Protein AF-A0A9C6TX84-F1 (afdb_monomer_lite)

Sequence (191 aa):
MGHDTPTFPANLDSPSGPHSQPNQLGGTSASRGTKRKSPMNDFLEAQYEKLALGITTMADAVKEGTYLSSKLHDVAQRQVESAERQASVAERQVSVAEKQVSLIERQVAIAEKGLAIMQQSRPRLYSESDVWDMLSELGLIGSARMQCYQFLCENEQKKRQIFGIPPEMRLDALFHFMTAAGVRLGDMVLS

pLDDT: mean 82.76, std 20.52, range [36.94, 98.69]

Radius of gyration: 60.32 Å; chains: 1; bounding box: 110×33×160 Å

Secondary structure (DSSP, 8-state):
--------------------------------------HHHHHHHHHHHHHHHHHHHHHHHHHHHHHHHHHHHHHHHHHHHHHHHHHHHHHHHHHHHHHHHHHHHHHHHHHHHHHHHHHHHS--PPPHHHHHHHHHHTT--HHHHHHHHHHHHH-HHHHHHHHTS-HHHHHHHHHHHHHHTT------S--

Structure (mmCIF, N/CA/C/O backbone):
data_AF-A0A9C6TX84-F1
#
_entry.id   AF-A0A9C6TX84-F1
#
loop_
_atom_site.group_PDB
_atom_site.id
_atom_site.type_symbol
_atom_site.label_atom_id
_atom_site.label_alt_id
_atom_site.label_comp_id
_atom_site.label_asym_id
_atom_site.label_entity_id
_atom_site.label_seq_id
_atom_site.pdbx_PDB_ins_code
_atom_site.Cartn_x
_atom_site.Cartn_y
_atom_site.Cartn_z
_atom_site.occupancy
_atom_site.B_iso_or_equiv
_atom_site.auth_seq_id
_atom_site.auth_comp_id
_atom_site.auth_asym_id
_atom_site.auth_atom_id
_atom_site.pdbx_PDB_model_num
ATOM 1 N N . MET A 1 1 ? 50.022 3.696 -15.704 1.00 44.41 1 MET A N 1
ATOM 2 C CA . MET A 1 1 ? 49.557 3.042 -16.945 1.00 44.41 1 MET A CA 1
ATOM 3 C C . MET A 1 1 ? 49.225 4.177 -17.902 1.00 44.41 1 MET A C 1
ATOM 5 O O . MET A 1 1 ? 48.284 4.892 -17.621 1.00 44.41 1 MET A O 1
ATOM 9 N N . GLY A 1 2 ? 50.055 4.591 -18.856 1.00 41.78 2 GLY A N 1
ATOM 10 C CA . GLY A 1 2 ? 50.924 3.821 -19.744 1.00 41.78 2 GLY A CA 1
ATOM 11 C C . GLY A 1 2 ? 50.190 3.651 -21.075 1.00 41.78 2 GLY A C 1
ATOM 12 O O . GLY A 1 2 ? 49.629 2.589 -21.302 1.00 41.78 2 GLY A O 1
ATOM 13 N N . HIS A 1 3 ? 50.100 4.714 -21.881 1.00 49.81 3 HIS A N 1
ATOM 14 C CA . HIS A 1 3 ? 49.588 4.637 -23.251 1.00 49.81 3 HIS A CA 1
ATOM 15 C C . HIS A 1 3 ? 50.741 4.955 -24.198 1.00 49.81 3 HIS A C 1
ATOM 17 O O . HIS A 1 3 ? 51.130 6.110 -24.357 1.00 49.81 3 HIS A O 1
ATOM 23 N N . ASP A 1 4 ? 51.306 3.885 -24.747 1.00 44.19 4 ASP A N 1
ATOM 24 C CA . ASP A 1 4 ? 52.373 3.902 -25.733 1.00 44.19 4 ASP A CA 1
ATOM 25 C C . ASP A 1 4 ? 51.825 4.318 -27.102 1.00 44.19 4 ASP A C 1
ATOM 27 O O . ASP A 1 4 ? 50.920 3.694 -27.660 1.00 44.19 4 ASP A O 1
ATOM 31 N N . THR A 1 5 ? 52.403 5.382 -27.649 1.00 52.38 5 THR A N 1
ATOM 32 C CA . THR A 1 5 ? 52.272 5.789 -29.048 1.00 52.38 5 THR A CA 1
ATOM 33 C C . THR A 1 5 ? 53.207 4.920 -29.894 1.00 52.38 5 THR A C 1
ATOM 35 O O . THR A 1 5 ? 54.412 4.930 -29.631 1.00 52.38 5 THR A O 1
ATOM 38 N N . PRO A 1 6 ? 52.744 4.207 -30.936 1.00 51.12 6 PRO A N 1
ATOM 39 C CA . PRO A 1 6 ? 53.664 3.553 -31.848 1.00 51.12 6 PRO A CA 1
ATOM 40 C C . PRO A 1 6 ? 54.096 4.535 -32.945 1.00 51.12 6 PRO A C 1
ATOM 42 O O . PRO A 1 6 ? 53.362 4.822 -33.887 1.00 51.12 6 PRO A O 1
ATOM 45 N N . THR A 1 7 ? 55.321 5.035 -32.799 1.00 47.00 7 THR A N 1
ATOM 46 C CA . THR A 1 7 ? 56.147 5.627 -33.861 1.00 47.00 7 THR A CA 1
ATOM 47 C C . THR A 1 7 ? 56.896 4.507 -34.568 1.00 47.00 7 THR A C 1
ATOM 49 O O . THR A 1 7 ? 57.613 3.797 -33.876 1.00 47.00 7 THR A O 1
ATOM 52 N N . PHE A 1 8 ? 56.829 4.395 -35.901 1.00 45.00 8 PHE A N 1
ATOM 53 C CA . PHE A 1 8 ? 57.810 3.648 -36.713 1.00 45.00 8 PHE A CA 1
ATOM 54 C C . PHE A 1 8 ? 57.866 4.163 -38.171 1.00 45.00 8 PHE A C 1
ATOM 56 O O . PHE A 1 8 ? 56.958 4.879 -38.593 1.00 45.00 8 PHE A O 1
ATOM 63 N N . PRO A 1 9 ? 58.973 3.917 -38.906 1.00 51.69 9 PRO A N 1
ATOM 64 C CA . PRO A 1 9 ? 59.773 4.989 -39.496 1.00 51.69 9 PRO A CA 1
ATOM 65 C C . PRO A 1 9 ? 59.769 5.013 -41.032 1.00 51.69 9 PRO A C 1
ATOM 67 O O . PRO A 1 9 ? 59.380 4.061 -41.703 1.00 51.69 9 PRO A O 1
ATOM 70 N N . ALA A 1 10 ? 60.305 6.108 -41.576 1.00 45.25 10 ALA A N 1
ATOM 71 C CA . ALA A 1 10 ? 60.774 6.190 -42.951 1.00 45.25 10 ALA A CA 1
ATOM 72 C C . ALA A 1 10 ? 61.943 5.217 -43.175 1.00 45.25 10 ALA A C 1
ATOM 74 O O . ALA A 1 10 ? 62.911 5.233 -42.413 1.00 45.25 10 ALA A O 1
ATOM 75 N N . ASN A 1 11 ? 61.886 4.421 -44.242 1.00 37.81 11 ASN A N 1
ATOM 76 C CA . ASN A 1 11 ? 63.088 3.829 -44.810 1.00 37.81 11 ASN A CA 1
ATOM 77 C C . ASN A 1 11 ? 63.033 3.876 -46.340 1.00 37.81 11 ASN A C 1
ATOM 79 O O . ASN A 1 11 ? 62.097 3.386 -46.971 1.00 37.81 11 ASN A O 1
ATOM 83 N N . LEU A 1 12 ? 64.037 4.565 -46.875 1.00 49.72 12 LEU A N 1
ATOM 84 C CA . LEU A 1 12 ? 64.444 4.608 -48.267 1.00 49.72 12 LEU A CA 1
ATOM 85 C C . LEU A 1 12 ? 65.053 3.253 -48.610 1.00 49.72 12 LEU A C 1
ATOM 87 O O . LEU A 1 12 ? 65.967 2.826 -47.913 1.00 49.72 12 LEU A O 1
ATOM 91 N N . ASP A 1 13 ? 64.651 2.642 -49.719 1.00 38.72 13 ASP A N 1
ATOM 92 C CA . ASP A 1 13 ? 65.587 1.762 -50.404 1.00 38.72 13 ASP A CA 1
ATOM 93 C C . ASP A 1 13 ? 65.391 1.812 -51.919 1.00 38.72 13 ASP A C 1
ATOM 95 O O . ASP A 1 13 ? 64.303 1.583 -52.452 1.00 38.72 13 ASP A O 1
ATOM 99 N N . SER A 1 14 ? 66.479 2.173 -52.590 1.00 48.16 14 SER A N 1
ATOM 100 C CA . SER A 1 14 ? 66.668 2.138 -54.036 1.00 48.16 14 SER A CA 1
ATOM 101 C C . SER A 1 14 ? 67.657 1.015 -54.324 1.00 48.16 14 SER A C 1
ATOM 103 O O . SER A 1 14 ? 68.776 1.092 -53.817 1.00 48.16 14 SER A O 1
ATOM 105 N N . PRO A 1 15 ? 67.364 0.051 -55.210 1.00 48.53 15 PRO A N 1
ATOM 106 C CA . PRO A 1 15 ? 68.395 -0.829 -55.732 1.00 48.53 15 PRO A CA 1
ATOM 107 C C . PRO A 1 15 ? 68.852 -0.393 -57.131 1.00 48.53 15 PRO A C 1
ATOM 109 O O . PRO A 1 15 ? 68.063 -0.205 -58.057 1.00 48.53 15 PRO A O 1
ATOM 112 N N . SER A 1 16 ? 70.172 -0.265 -57.257 1.00 41.41 16 SER A N 1
ATOM 113 C CA . SER A 1 16 ? 70.926 -0.069 -58.497 1.00 41.41 16 SER A CA 1
ATOM 114 C C . SER A 1 16 ? 71.141 -1.387 -59.269 1.00 41.41 16 SER A C 1
ATOM 116 O O . SER A 1 16 ? 71.543 -2.372 -58.661 1.00 41.41 16 SER A O 1
ATOM 118 N N . GLY A 1 17 ? 71.034 -1.336 -60.609 1.00 41.19 17 GLY A N 1
ATOM 119 C CA 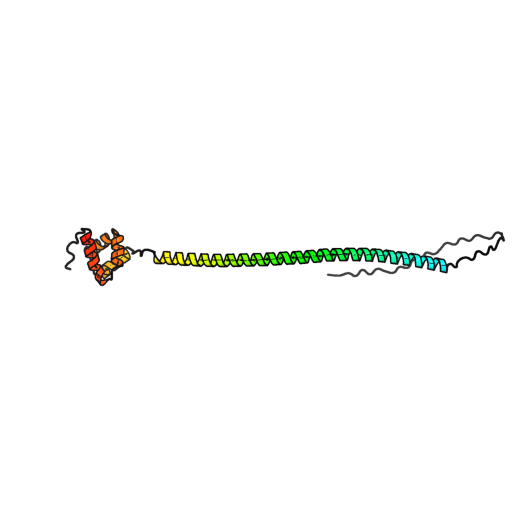. GLY A 1 17 ? 71.774 -2.160 -61.600 1.00 41.19 17 GLY A CA 1
ATOM 120 C C . GLY A 1 17 ? 71.272 -3.592 -61.903 1.00 41.19 17 GLY A C 1
ATOM 121 O O . GLY A 1 17 ? 70.704 -4.217 -61.018 1.00 41.19 17 GLY A O 1
ATOM 122 N N . PRO A 1 18 ? 71.501 -4.151 -63.123 1.00 46.12 18 PRO A N 1
ATOM 123 C CA . PRO A 1 18 ? 72.757 -4.005 -63.859 1.00 46.12 18 PRO A CA 1
ATOM 124 C C . PRO A 1 18 ? 72.667 -3.608 -65.348 1.00 46.12 18 PRO A C 1
ATOM 126 O O . PRO A 1 18 ? 71.662 -3.720 -66.042 1.00 46.12 18 PRO A O 1
ATOM 129 N N . HIS A 1 19 ? 73.836 -3.166 -65.798 1.00 43.62 19 HIS A N 1
ATOM 130 C CA . HIS A 1 19 ? 74.316 -2.900 -67.146 1.00 43.62 19 HIS A CA 1
ATOM 131 C C . HIS A 1 19 ? 74.122 -4.082 -68.118 1.00 43.62 19 HIS A C 1
ATOM 133 O O . HIS A 1 19 ? 74.480 -5.217 -67.808 1.00 43.62 19 HIS A O 1
ATOM 139 N N . SER A 1 20 ? 73.621 -3.814 -69.327 1.00 40.94 20 SER A N 1
ATOM 140 C CA . SER A 1 20 ? 73.748 -4.708 -70.486 1.00 40.94 20 SER A CA 1
ATOM 141 C C . SER A 1 20 ? 73.748 -3.885 -71.772 1.00 40.94 20 SER A C 1
ATOM 143 O O . SER A 1 20 ? 72.734 -3.328 -72.185 1.00 40.94 20 SER A O 1
ATOM 145 N N . GLN A 1 21 ? 74.926 -3.787 -72.378 1.00 50.69 21 GLN A N 1
ATOM 146 C CA . GLN A 1 21 ? 75.171 -3.222 -73.699 1.00 50.69 21 GLN A CA 1
ATOM 147 C C . GLN A 1 21 ? 75.047 -4.340 -74.749 1.00 50.69 21 GLN A C 1
ATOM 149 O O . GLN A 1 21 ? 75.611 -5.415 -74.542 1.00 50.69 21 GLN A O 1
ATOM 154 N N . PRO A 1 22 ? 74.409 -4.093 -75.906 1.00 46.88 22 PRO A N 1
ATOM 155 C CA . PRO A 1 22 ? 74.806 -4.775 -77.131 1.00 46.88 22 PRO A CA 1
ATOM 156 C C . PRO A 1 22 ? 75.241 -3.779 -78.209 1.00 46.88 22 PRO A C 1
ATOM 158 O O . PRO A 1 22 ? 74.607 -2.754 -78.460 1.00 46.88 22 PRO A O 1
ATOM 161 N N . ASN A 1 23 ? 76.360 -4.123 -78.841 1.00 41.06 23 ASN A N 1
ATOM 162 C CA . ASN A 1 23 ? 76.920 -3.457 -80.004 1.00 41.06 23 ASN A CA 1
ATOM 163 C C . ASN A 1 23 ? 75.991 -3.519 -81.227 1.00 41.06 23 ASN A C 1
ATOM 165 O O . ASN A 1 23 ? 75.178 -4.423 -81.393 1.00 41.06 23 ASN A O 1
ATOM 169 N N . GLN A 1 24 ? 76.209 -2.526 -82.084 1.00 48.81 24 GLN A N 1
ATOM 170 C CA . GLN A 1 24 ? 75.579 -2.226 -83.365 1.00 48.81 24 GLN A CA 1
ATOM 171 C C . GLN A 1 24 ? 75.368 -3.423 -84.306 1.00 48.81 24 GLN A C 1
ATOM 173 O O . GLN A 1 24 ? 76.290 -4.210 -84.503 1.00 48.81 24 GLN A O 1
ATOM 178 N N . LEU A 1 25 ? 74.248 -3.415 -85.043 1.00 36.94 25 LEU A N 1
ATOM 179 C CA . LEU A 1 25 ? 74.267 -3.690 -86.483 1.00 36.94 25 LEU A CA 1
ATOM 180 C C . LEU A 1 25 ? 72.995 -3.177 -87.182 1.00 36.94 25 LEU A C 1
ATOM 182 O O . LEU A 1 25 ? 71.889 -3.560 -86.825 1.00 36.94 25 LEU A O 1
ATOM 186 N N . GLY A 1 26 ? 73.206 -2.319 -88.184 1.00 37.94 26 GLY A N 1
ATOM 187 C CA . GLY A 1 26 ? 72.517 -2.296 -89.479 1.00 37.94 26 GLY A CA 1
ATOM 188 C C . GLY A 1 26 ? 70.987 -2.350 -89.542 1.00 37.94 26 GLY A C 1
ATOM 189 O O . GLY A 1 26 ? 70.375 -3.376 -89.274 1.00 37.94 26 GLY A O 1
ATOM 190 N N . GLY A 1 27 ? 70.388 -1.300 -90.109 1.00 38.28 27 GLY A N 1
ATOM 191 C CA . GLY A 1 27 ? 69.084 -1.431 -90.761 1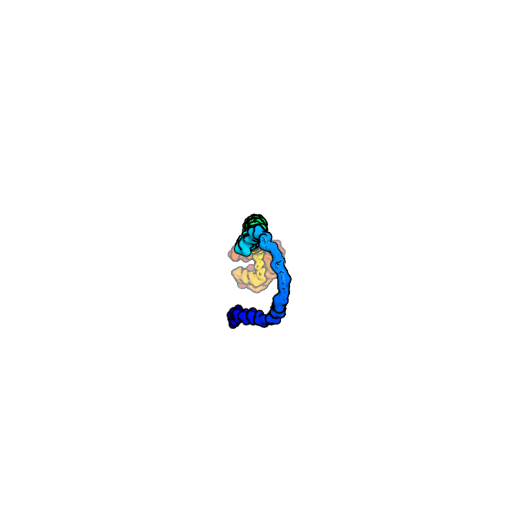.00 38.28 27 GLY A CA 1
ATOM 192 C C . GLY A 1 27 ? 68.233 -0.175 -90.701 1.00 38.28 27 GLY A C 1
ATOM 193 O O . GLY A 1 27 ? 67.342 -0.051 -89.870 1.00 38.28 27 GLY A O 1
ATOM 194 N N . THR A 1 28 ? 68.480 0.752 -91.619 1.00 45.47 28 THR A N 1
ATOM 195 C CA . THR A 1 28 ? 67.509 1.770 -92.020 1.00 45.47 28 THR A CA 1
ATOM 196 C C . THR A 1 28 ? 66.207 1.100 -92.460 1.00 45.47 28 THR A C 1
ATOM 198 O O . THR A 1 28 ? 66.230 0.295 -93.387 1.00 45.47 28 THR A O 1
ATOM 201 N N . SER A 1 29 ? 65.064 1.451 -91.857 1.00 38.84 29 SER A N 1
ATOM 202 C CA . SER A 1 29 ? 63.762 1.427 -92.544 1.00 38.84 29 SER A CA 1
ATOM 203 C C . SER A 1 29 ? 62.632 2.093 -91.755 1.00 38.84 29 SER A C 1
ATOM 205 O O . SER A 1 29 ? 62.373 1.785 -90.598 1.00 38.84 29 SER A O 1
ATOM 207 N N . ALA A 1 30 ? 61.918 2.953 -92.484 1.00 37.41 30 ALA A N 1
ATOM 208 C CA . ALA A 1 30 ? 60.542 3.394 -92.274 1.00 37.41 30 ALA A CA 1
ATOM 209 C C . ALA A 1 30 ? 60.232 4.240 -91.023 1.00 37.41 30 ALA A C 1
ATOM 211 O O . ALA A 1 30 ? 59.629 3.788 -90.052 1.00 37.41 30 ALA A O 1
ATOM 212 N N . SER A 1 31 ? 60.481 5.550 -91.144 1.00 50.88 31 SER A N 1
ATOM 213 C CA . SER A 1 31 ? 59.681 6.563 -90.447 1.00 50.88 31 SER A CA 1
ATOM 214 C C . SER A 1 31 ? 58.238 6.490 -90.957 1.00 50.88 31 SER A C 1
ATOM 216 O O . SER A 1 31 ? 57.878 7.086 -91.972 1.00 50.88 31 SER A O 1
ATOM 218 N N . ARG A 1 32 ? 57.405 5.702 -90.274 1.00 50.28 32 ARG A N 1
ATOM 219 C CA . ARG A 1 32 ? 55.948 5.789 -90.376 1.00 50.28 32 ARG A CA 1
ATOM 220 C C . ARG A 1 32 ? 55.501 6.659 -89.212 1.00 50.28 32 ARG A C 1
ATOM 222 O O . ARG A 1 32 ? 55.470 6.210 -88.070 1.00 50.28 32 ARG A O 1
ATOM 229 N N . GLY A 1 33 ? 55.216 7.926 -89.500 1.00 50.59 33 GLY A N 1
ATOM 230 C CA . GLY A 1 33 ? 54.674 8.878 -88.538 1.00 50.59 33 GLY A CA 1
ATOM 231 C C . GLY A 1 33 ? 53.282 8.459 -88.071 1.00 50.59 33 GLY A C 1
ATOM 232 O O . GLY A 1 33 ? 52.279 8.994 -88.528 1.00 50.59 33 GLY A O 1
ATOM 233 N N . THR A 1 34 ? 53.202 7.511 -87.145 1.00 52.66 34 THR A N 1
ATOM 234 C CA . THR A 1 34 ? 52.055 7.406 -86.248 1.00 52.66 34 THR A CA 1
ATOM 235 C C . THR A 1 34 ? 52.183 8.558 -85.263 1.00 52.66 34 THR A C 1
ATOM 237 O O . THR A 1 34 ? 53.174 8.608 -84.529 1.00 52.66 34 THR A O 1
ATOM 240 N N . LYS A 1 35 ? 51.221 9.492 -85.247 1.00 56.38 35 LYS A N 1
ATOM 241 C CA . LYS A 1 35 ? 51.064 10.457 -84.150 1.00 56.38 35 LYS A CA 1
ATOM 242 C C . LYS A 1 35 ? 50.969 9.650 -82.853 1.00 56.38 35 LYS A C 1
ATOM 244 O O . LYS A 1 35 ? 49.898 9.155 -82.520 1.00 56.38 35 LYS A O 1
ATOM 249 N N . ARG A 1 36 ? 52.092 9.447 -82.159 1.00 61.62 36 ARG A N 1
ATOM 250 C CA . ARG A 1 36 ? 52.092 8.851 -80.825 1.00 61.62 36 ARG A CA 1
ATOM 251 C C . ARG A 1 36 ? 51.300 9.826 -79.962 1.00 61.62 36 ARG A C 1
ATOM 253 O O . ARG A 1 36 ? 51.719 10.974 -79.809 1.00 61.62 36 ARG A O 1
ATOM 260 N N . LYS A 1 37 ? 50.117 9.412 -79.494 1.00 61.38 37 LYS A N 1
ATOM 261 C CA . LYS A 1 37 ? 49.404 10.114 -78.419 1.00 61.38 37 LYS A CA 1
ATOM 262 C C . LYS A 1 37 ? 50.454 10.344 -77.317 1.00 61.38 37 LYS A C 1
ATOM 264 O O . LYS A 1 37 ? 51.239 9.446 -77.020 1.00 61.38 37 LYS A O 1
ATOM 269 N N . SER A 1 38 ? 50.590 11.585 -76.851 1.00 66.38 38 SER A N 1
ATOM 270 C CA . SER A 1 38 ? 51.660 11.956 -75.916 1.00 66.38 38 SER A CA 1
ATOM 271 C C . SER A 1 38 ? 51.512 11.141 -74.620 1.00 66.38 38 SER A C 1
ATOM 273 O O . SER A 1 38 ? 50.380 11.055 -74.149 1.00 66.38 38 SER A O 1
ATOM 275 N N . PRO A 1 39 ? 52.587 10.604 -74.004 1.00 76.06 39 PRO A N 1
ATOM 276 C CA . PRO A 1 39 ? 52.526 9.829 -72.750 1.00 76.06 39 PRO A CA 1
ATOM 277 C C . PRO A 1 39 ? 51.747 10.506 -71.606 1.00 76.06 39 PRO A C 1
ATOM 279 O O . PRO A 1 39 ? 51.224 9.847 -70.715 1.00 76.06 39 PRO A O 1
ATOM 282 N N . MET A 1 40 ? 51.640 11.836 -71.649 1.00 83.38 40 MET A N 1
ATOM 283 C CA . MET A 1 40 ? 50.834 12.638 -70.726 1.00 83.38 40 MET A CA 1
ATOM 284 C C . MET A 1 40 ? 49.317 12.391 -70.859 1.00 83.38 40 MET A C 1
ATOM 286 O O . MET A 1 40 ? 48.594 12.480 -69.875 1.00 83.38 40 MET A O 1
ATOM 290 N N . ASN A 1 41 ? 48.820 12.091 -72.062 1.00 83.81 41 ASN A N 1
ATOM 291 C CA . ASN A 1 41 ? 47.397 11.844 -72.315 1.00 83.81 41 ASN A CA 1
ATOM 292 C C . ASN A 1 41 ? 46.945 10.530 -71.661 1.00 83.81 41 ASN A C 1
ATOM 294 O O . ASN A 1 41 ? 45.973 10.530 -70.916 1.00 83.81 41 ASN A O 1
ATOM 298 N N . ASP A 1 42 ? 47.719 9.458 -71.839 1.00 87.50 42 ASP A N 1
ATOM 299 C CA . ASP A 1 42 ? 47.421 8.144 -71.256 1.00 87.50 42 ASP A CA 1
ATOM 300 C C . ASP A 1 42 ? 47.477 8.184 -69.717 1.00 87.50 42 ASP A C 1
ATOM 302 O O . ASP A 1 42 ? 46.672 7.552 -69.034 1.00 87.50 42 ASP A O 1
ATOM 306 N N . PHE A 1 43 ? 48.390 8.985 -69.152 1.00 90.25 43 PHE A N 1
ATOM 307 C CA . PHE A 1 43 ? 48.441 9.235 -67.710 1.00 90.25 43 PHE A CA 1
ATOM 308 C C . PHE A 1 43 ? 47.176 9.935 -67.195 1.00 90.25 43 PHE A C 1
ATOM 310 O O . PHE A 1 43 ? 46.619 9.514 -66.181 1.00 90.25 43 PHE A O 1
ATOM 317 N N . LEU A 1 44 ? 46.711 10.986 -67.880 1.00 92.19 44 LEU A N 1
ATOM 318 C CA . LEU A 1 44 ? 45.483 11.697 -67.512 1.00 92.19 44 LEU A CA 1
ATOM 319 C C . LEU A 1 44 ? 44.257 10.786 -67.621 1.00 92.19 44 LEU A C 1
ATOM 321 O O . LEU A 1 44 ? 43.437 10.774 -66.708 1.00 92.19 44 LEU A O 1
ATOM 325 N N . GLU A 1 45 ? 44.162 9.989 -68.685 1.00 91.56 45 GLU A N 1
ATOM 326 C CA . GLU A 1 45 ? 43.095 9.002 -68.889 1.00 91.56 45 GLU A CA 1
ATOM 327 C C . GLU A 1 45 ? 43.057 7.989 -67.728 1.00 91.56 45 GLU A C 1
ATOM 329 O O . GLU A 1 45 ? 42.010 7.790 -67.115 1.00 91.56 45 GLU A O 1
ATOM 334 N N . ALA A 1 46 ? 44.215 7.476 -67.295 1.00 92.81 46 ALA A N 1
ATOM 335 C CA . ALA A 1 46 ? 44.306 6.613 -66.114 1.00 92.81 46 ALA A CA 1
ATOM 336 C C . ALA A 1 46 ? 43.892 7.311 -64.800 1.00 92.81 46 ALA A C 1
ATOM 338 O O . ALA A 1 46 ? 43.300 6.673 -63.924 1.00 92.81 46 ALA A O 1
ATOM 339 N N . GLN A 1 47 ? 44.178 8.611 -64.635 1.00 95.31 47 GLN A N 1
ATOM 340 C CA . GLN A 1 47 ? 43.708 9.372 -63.468 1.00 95.31 47 GLN A CA 1
ATOM 341 C C . GLN A 1 47 ? 42.190 9.584 -63.490 1.00 95.31 47 GLN A C 1
ATOM 343 O O . GLN A 1 47 ? 41.558 9.483 -62.438 1.00 95.31 47 GLN A O 1
ATOM 348 N N . TYR A 1 48 ? 41.602 9.844 -64.661 1.00 95.56 48 TYR A N 1
ATOM 349 C CA . TYR A 1 48 ? 40.152 9.982 -64.811 1.00 95.56 48 TYR A CA 1
ATOM 350 C C . TYR A 1 48 ? 39.423 8.678 -64.493 1.00 95.56 48 TYR A C 1
ATOM 352 O O . TYR A 1 48 ? 38.464 8.708 -63.726 1.00 95.56 48 TYR A O 1
ATOM 360 N N . GLU A 1 49 ? 39.911 7.540 -64.987 1.00 96.19 49 GLU A N 1
ATOM 361 C CA . GLU A 1 49 ? 39.331 6.227 -64.674 1.00 96.19 49 GLU A CA 1
ATOM 362 C C . GLU A 1 49 ? 39.432 5.898 -63.179 1.00 96.19 49 GLU A C 1
ATOM 364 O O . GLU A 1 49 ? 38.460 5.474 -62.550 1.00 96.19 49 GLU A O 1
ATOM 369 N N . LYS A 1 50 ? 40.586 6.176 -62.557 1.00 96.62 50 LYS A N 1
ATOM 370 C CA . LYS A 1 50 ? 40.763 5.996 -61.109 1.00 96.62 50 LYS A CA 1
ATOM 371 C C . LYS A 1 50 ? 39.821 6.892 -60.299 1.00 96.62 50 LYS A C 1
ATOM 373 O O . LYS A 1 50 ? 39.263 6.444 -59.297 1.00 96.62 50 LYS A O 1
ATOM 378 N N . LEU A 1 51 ? 39.641 8.146 -60.716 1.00 97.69 51 LEU A N 1
ATOM 379 C CA . LEU A 1 51 ? 38.709 9.078 -60.083 1.00 97.69 51 LEU A CA 1
ATOM 380 C C . LEU A 1 51 ? 37.257 8.619 -60.258 1.00 97.69 51 LEU A C 1
ATOM 382 O O . LEU A 1 51 ? 36.508 8.628 -59.285 1.00 97.69 51 LEU A O 1
ATOM 386 N N . ALA A 1 52 ? 36.865 8.183 -61.456 1.00 96.69 52 ALA A N 1
ATOM 387 C CA . ALA A 1 52 ? 35.523 7.678 -61.740 1.00 96.69 52 ALA A CA 1
ATOM 388 C C . ALA A 1 52 ? 35.191 6.445 -60.886 1.00 96.69 52 ALA A C 1
ATOM 390 O O . ALA A 1 52 ? 34.120 6.377 -60.273 1.00 96.69 52 ALA A O 1
ATOM 391 N N . LEU A 1 53 ? 36.140 5.513 -60.759 1.00 97.75 53 LEU A N 1
ATOM 392 C CA . LEU A 1 53 ? 36.019 4.363 -59.864 1.00 97.75 53 LEU A CA 1
ATOM 393 C C . LEU A 1 53 ? 35.899 4.796 -58.395 1.00 97.75 53 LEU A C 1
ATOM 395 O O . LEU A 1 53 ? 35.054 4.278 -57.662 1.00 97.75 53 LEU A O 1
ATOM 399 N N . GLY A 1 54 ? 36.705 5.774 -57.971 1.00 98.12 54 GLY A N 1
ATOM 400 C CA . GLY A 1 54 ? 36.636 6.351 -56.628 1.00 98.12 54 GLY A CA 1
ATOM 401 C C . GLY A 1 54 ? 35.274 6.979 -56.328 1.00 98.12 54 GLY A C 1
ATOM 402 O O . GLY A 1 54 ? 34.686 6.695 -55.287 1.00 98.12 54 GLY A O 1
ATOM 403 N N . ILE A 1 55 ? 34.732 7.774 -57.254 1.00 98.06 55 ILE A N 1
ATOM 404 C CA . ILE A 1 55 ? 33.402 8.393 -57.133 1.00 98.06 55 ILE A CA 1
ATOM 405 C C . ILE A 1 55 ? 32.308 7.328 -57.053 1.00 98.06 55 ILE A C 1
ATOM 407 O O . ILE A 1 55 ? 31.434 7.432 -56.198 1.00 98.06 55 ILE A O 1
ATOM 411 N N . THR A 1 56 ? 32.378 6.291 -57.889 1.00 97.94 56 TH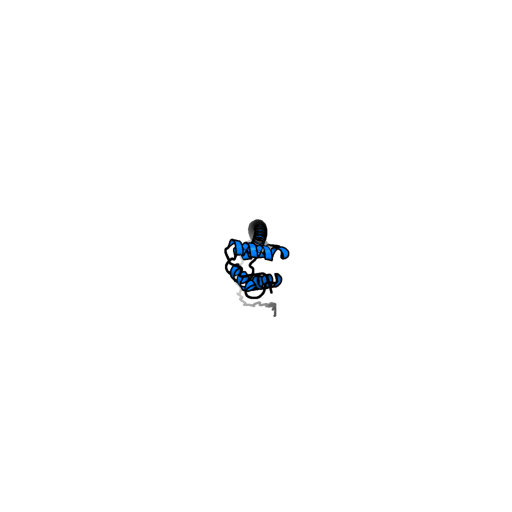R A N 1
ATOM 412 C CA . THR A 1 56 ? 31.401 5.189 -57.877 1.00 97.94 56 THR A CA 1
ATOM 413 C C . THR A 1 56 ? 31.426 4.449 -56.540 1.00 97.94 56 THR A C 1
ATOM 415 O O . THR A 1 56 ? 30.388 4.269 -55.912 1.00 97.94 56 THR A O 1
ATOM 418 N N . THR A 1 57 ? 32.623 4.135 -56.038 1.00 98.19 57 THR A N 1
ATOM 419 C CA . THR A 1 57 ? 32.800 3.486 -54.729 1.00 98.19 57 THR A CA 1
ATOM 420 C C . THR A 1 57 ? 32.238 4.346 -53.593 1.00 98.19 57 THR A C 1
ATOM 422 O O . THR A 1 57 ? 31.571 3.838 -52.692 1.00 98.19 57 THR A O 1
ATOM 425 N N . MET A 1 58 ? 32.471 5.662 -53.632 1.00 98.25 58 MET A N 1
ATOM 426 C CA . MET A 1 58 ? 31.892 6.588 -52.656 1.00 98.25 58 MET A CA 1
ATOM 427 C C . MET A 1 58 ? 30.366 6.660 -52.769 1.00 98.25 58 MET A C 1
ATOM 429 O O . MET A 1 58 ? 29.692 6.700 -51.743 1.00 98.25 58 MET A O 1
ATOM 433 N N . ALA A 1 59 ? 29.811 6.654 -53.983 1.00 98.19 59 ALA A N 1
ATOM 434 C CA . ALA A 1 59 ? 28.367 6.673 -54.199 1.00 98.19 59 ALA A CA 1
ATOM 435 C C . ALA A 1 59 ? 27.687 5.426 -53.612 1.00 98.19 59 ALA A C 1
ATOM 437 O O . ALA A 1 59 ? 26.676 5.555 -52.917 1.00 98.19 59 ALA A O 1
ATOM 438 N N . ASP A 1 60 ? 28.276 4.244 -53.812 1.00 98.06 60 ASP A N 1
ATOM 439 C CA . ASP A 1 60 ? 27.790 2.994 -53.222 1.00 98.06 60 ASP A CA 1
ATOM 440 C C . ASP A 1 60 ? 27.868 3.031 -51.689 1.00 98.06 60 ASP A C 1
ATOM 442 O O . ASP A 1 60 ? 26.888 2.722 -51.009 1.00 98.06 60 ASP A O 1
ATOM 446 N N . ALA A 1 61 ? 28.985 3.503 -51.126 1.00 98.06 61 ALA A N 1
ATOM 447 C CA . ALA A 1 61 ? 29.141 3.645 -49.678 1.00 98.06 61 ALA A CA 1
ATOM 448 C C . ALA A 1 61 ? 28.121 4.623 -49.065 1.00 98.06 61 ALA A C 1
ATOM 450 O O . ALA A 1 61 ? 27.556 4.349 -48.004 1.00 98.06 61 ALA A O 1
ATOM 451 N N . VAL A 1 62 ? 27.844 5.749 -49.734 1.00 98.19 62 VAL A N 1
ATOM 452 C CA . VAL A 1 62 ? 26.813 6.707 -49.302 1.00 98.19 62 VAL A CA 1
ATOM 453 C C . VAL A 1 62 ? 25.429 6.067 -49.359 1.00 98.19 62 VAL A C 1
ATOM 455 O O . VAL A 1 62 ? 24.660 6.209 -48.410 1.00 98.19 62 VAL A O 1
ATOM 458 N N . LYS A 1 63 ? 25.111 5.322 -50.422 1.00 98.12 63 LYS A N 1
ATOM 459 C CA . LYS A 1 63 ? 23.828 4.620 -50.551 1.00 98.12 63 LYS A CA 1
ATOM 460 C C . LYS A 1 63 ? 23.618 3.622 -49.410 1.00 98.12 63 LYS A C 1
ATOM 462 O O . LYS A 1 63 ? 22.582 3.679 -48.746 1.00 98.12 63 LYS A O 1
ATOM 467 N N . GLU A 1 64 ? 24.613 2.789 -49.115 1.00 98.19 64 GLU A N 1
ATOM 468 C CA . GLU A 1 64 ? 24.564 1.868 -47.971 1.00 98.19 64 GLU A CA 1
ATOM 469 C C . GLU A 1 64 ? 24.438 2.618 -46.638 1.00 98.19 64 GLU A C 1
ATOM 471 O O . GLU A 1 64 ? 23.597 2.277 -45.804 1.00 98.19 64 GLU A O 1
ATOM 476 N N . GLY A 1 65 ? 25.189 3.709 -46.455 1.00 98.12 65 GLY A N 1
ATOM 477 C CA . GLY A 1 65 ? 25.090 4.563 -45.269 1.00 98.12 65 GLY A CA 1
ATOM 478 C C . GLY A 1 65 ? 23.688 5.145 -45.063 1.00 98.12 65 GLY A C 1
ATOM 479 O O . GLY A 1 65 ? 23.167 5.128 -43.947 1.00 98.12 65 GLY A O 1
ATOM 480 N N . THR A 1 66 ? 23.033 5.608 -46.133 1.00 98.06 66 THR A N 1
ATOM 481 C CA . THR A 1 66 ? 21.649 6.114 -46.058 1.00 98.06 66 THR A CA 1
ATOM 482 C C . THR A 1 66 ? 20.646 5.015 -45.717 1.00 98.06 66 THR A C 1
ATOM 484 O O . THR A 1 66 ? 19.752 5.237 -44.900 1.00 98.06 66 THR A O 1
ATOM 487 N N . TYR A 1 67 ? 20.822 3.811 -46.270 1.00 98.19 67 TYR A N 1
ATOM 488 C CA . TYR A 1 67 ? 19.986 2.657 -45.948 1.00 98.19 67 TYR A CA 1
ATOM 489 C C . TYR A 1 67 ? 20.121 2.254 -44.473 1.00 98.19 67 TYR A C 1
ATOM 491 O O . TYR A 1 67 ? 19.116 2.098 -43.775 1.00 98.19 67 TYR A O 1
ATOM 499 N N . LEU A 1 68 ? 21.355 2.158 -43.969 1.00 98.31 68 LEU A N 1
ATOM 500 C CA . LEU A 1 68 ? 21.628 1.861 -42.561 1.00 98.31 68 LEU A CA 1
ATOM 501 C C . LEU A 1 68 ? 21.069 2.941 -41.630 1.00 98.31 68 LEU A C 1
ATOM 503 O O . LEU A 1 68 ? 20.454 2.610 -40.618 1.00 98.31 68 LEU A O 1
ATOM 507 N N . SER A 1 69 ? 21.222 4.218 -41.992 1.00 98.38 69 SER A N 1
ATOM 508 C CA . SER A 1 69 ? 20.655 5.345 -41.243 1.00 98.38 69 SER A CA 1
ATOM 509 C C . SER A 1 69 ? 19.132 5.236 -41.125 1.00 98.38 69 SER A C 1
ATOM 511 O O . SER A 1 69 ? 18.587 5.337 -40.026 1.00 98.38 69 SER A O 1
ATOM 513 N N . SER A 1 70 ? 18.440 4.913 -42.225 1.00 98.31 70 SER A N 1
ATOM 514 C CA . SER A 1 70 ? 16.990 4.681 -42.207 1.00 98.31 70 SER A CA 1
ATOM 515 C C . SER A 1 70 ? 16.603 3.520 -41.287 1.00 98.31 70 SER A C 1
ATOM 517 O O . SER A 1 70 ? 15.640 3.633 -40.534 1.00 98.31 70 SER A O 1
ATOM 519 N N . LYS A 1 71 ? 17.356 2.412 -41.299 1.00 98.44 71 LYS A N 1
ATOM 520 C CA . LYS A 1 71 ? 17.094 1.273 -40.402 1.00 98.44 71 LYS A CA 1
ATOM 521 C C . LYS A 1 71 ? 17.336 1.612 -38.936 1.00 98.44 71 LYS A C 1
ATOM 523 O O . LYS A 1 71 ? 16.556 1.193 -38.084 1.00 98.44 71 LYS A O 1
ATOM 528 N N . LEU A 1 72 ? 18.387 2.371 -38.636 1.00 98.50 72 LEU A N 1
ATOM 529 C CA . LEU A 1 72 ? 18.656 2.849 -37.280 1.00 98.50 72 LEU A CA 1
ATOM 530 C C . LEU A 1 72 ? 17.551 3.785 -36.791 1.00 98.50 72 LEU A C 1
ATOM 532 O O . LEU A 1 72 ? 17.134 3.660 -35.643 1.00 98.50 72 LEU A O 1
ATOM 536 N N . HIS A 1 73 ? 17.032 4.656 -37.659 1.00 98.50 73 HIS A N 1
ATOM 537 C CA . HIS A 1 73 ? 15.883 5.500 -37.344 1.00 98.50 73 HIS A CA 1
ATOM 538 C C . HIS A 1 73 ? 14.638 4.665 -37.006 1.00 98.50 73 HIS A C 1
ATOM 540 O O . HIS A 1 73 ? 14.029 4.881 -35.961 1.00 98.50 73 HIS A O 1
ATOM 546 N N . ASP A 1 74 ? 14.301 3.660 -37.824 1.00 98.50 74 ASP A N 1
ATOM 547 C CA . ASP A 1 74 ? 13.165 2.762 -37.556 1.00 98.50 74 ASP A CA 1
ATOM 548 C C . ASP A 1 74 ? 13.309 2.041 -36.206 1.00 98.50 74 ASP A C 1
ATOM 550 O O . ASP A 1 74 ? 12.343 1.889 -35.454 1.00 98.50 74 ASP A O 1
ATOM 554 N N . VAL A 1 75 ? 14.522 1.581 -35.884 1.00 98.56 75 VAL A N 1
ATOM 555 C CA . VAL A 1 75 ? 14.818 0.926 -34.603 1.00 98.56 75 VAL A CA 1
ATOM 556 C C . VAL A 1 75 ? 14.690 1.912 -33.445 1.00 98.56 75 VAL A C 1
ATOM 558 O O . VAL A 1 75 ? 14.051 1.578 -32.447 1.00 98.56 75 VAL A O 1
ATOM 561 N N . ALA A 1 76 ? 15.247 3.118 -33.574 1.00 98.50 76 ALA A N 1
ATOM 562 C CA . ALA A 1 76 ? 15.153 4.160 -32.556 1.00 98.50 76 ALA A CA 1
ATOM 563 C C . ALA A 1 76 ? 13.691 4.535 -32.280 1.00 98.50 76 ALA A C 1
ATOM 565 O O . ALA A 1 76 ? 13.276 4.576 -31.123 1.00 98.50 76 ALA A O 1
ATOM 566 N N . GLN A 1 77 ? 12.881 4.699 -33.328 1.00 98.69 77 GLN A N 1
ATOM 567 C CA . GLN A 1 77 ? 11.454 4.981 -33.193 1.00 98.69 77 GLN A CA 1
ATOM 568 C C . GLN A 1 77 ? 10.722 3.863 -32.438 1.00 98.69 77 GLN A C 1
ATOM 570 O O . GLN A 1 77 ? 9.986 4.131 -31.491 1.00 98.69 77 GLN A O 1
ATOM 575 N N . ARG A 1 78 ? 10.967 2.593 -32.788 1.00 98.56 78 ARG A N 1
ATOM 576 C CA . ARG A 1 78 ? 10.358 1.454 -32.077 1.00 98.56 78 ARG A CA 1
ATOM 577 C C . ARG A 1 78 ? 10.780 1.378 -30.612 1.00 98.56 78 ARG A C 1
ATOM 579 O O . ARG A 1 78 ? 9.972 0.985 -29.771 1.00 98.56 78 ARG A O 1
ATOM 586 N N . GLN A 1 79 ? 12.028 1.725 -30.298 1.00 98.56 79 GLN A N 1
ATOM 587 C CA . GLN A 1 79 ? 12.501 1.775 -28.914 1.00 98.56 79 GLN A CA 1
ATOM 588 C C . GLN A 1 79 ? 11.783 2.865 -28.117 1.00 98.56 79 GLN A C 1
ATOM 590 O O . GLN A 1 79 ? 11.364 2.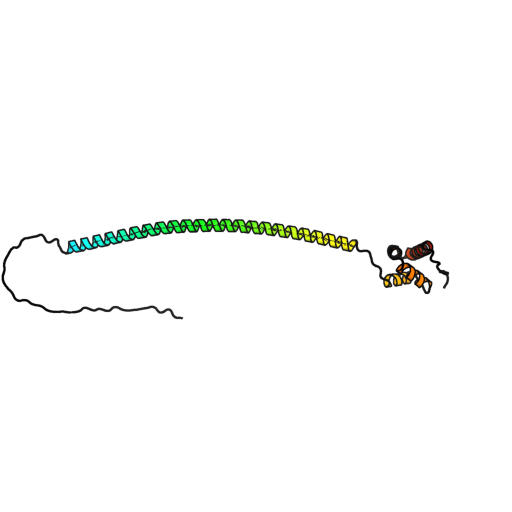594 -26.993 1.00 98.56 79 GLN A O 1
ATOM 595 N N . VAL A 1 80 ? 11.574 4.046 -28.707 1.00 98.62 80 VAL A N 1
ATOM 596 C CA . VAL A 1 80 ? 10.799 5.130 -28.083 1.00 98.62 80 VAL A CA 1
ATOM 597 C C . VAL A 1 80 ? 9.368 4.675 -27.802 1.00 98.62 80 VAL A C 1
ATOM 599 O O . VAL A 1 80 ? 8.935 4.723 -26.654 1.00 98.62 80 VAL A O 1
ATOM 602 N N . GLU A 1 81 ? 8.668 4.114 -28.791 1.00 98.62 81 GLU A N 1
ATOM 603 C CA . GLU A 1 81 ? 7.302 3.615 -28.576 1.00 98.62 81 GLU A CA 1
ATOM 604 C C . GLU A 1 81 ? 7.240 2.502 -27.515 1.00 98.62 81 GLU A C 1
ATOM 606 O O . GLU A 1 81 ? 6.265 2.370 -26.774 1.00 98.62 81 GLU A O 1
ATOM 611 N N . SER A 1 82 ? 8.262 1.645 -27.449 1.00 98.50 82 SER A N 1
ATOM 612 C CA . SER A 1 82 ? 8.351 0.614 -26.413 1.00 98.50 82 SER A CA 1
ATOM 613 C C . SER A 1 82 ? 8.549 1.226 -25.027 1.00 98.50 82 SER A C 1
ATOM 615 O O . SER A 1 82 ? 7.926 0.763 -24.071 1.00 98.50 82 SER A O 1
ATOM 617 N N . ALA A 1 83 ? 9.390 2.254 -24.907 1.00 98.38 83 ALA A N 1
ATOM 618 C CA . ALA A 1 83 ? 9.625 2.960 -23.653 1.00 98.38 83 ALA A CA 1
ATOM 619 C C . ALA A 1 83 ? 8.355 3.678 -23.167 1.00 98.38 83 ALA A C 1
ATOM 621 O O . ALA A 1 83 ? 8.004 3.576 -21.994 1.00 98.38 83 ALA A O 1
ATOM 622 N N . GLU A 1 84 ? 7.607 4.314 -24.070 1.00 98.62 84 GLU A N 1
ATOM 623 C CA . GLU A 1 84 ? 6.315 4.941 -23.753 1.00 98.62 84 GLU A CA 1
ATOM 624 C C . GLU A 1 84 ? 5.288 3.916 -23.252 1.00 98.62 84 GLU A C 1
ATOM 626 O O . GLU A 1 84 ? 4.621 4.130 -22.236 1.00 98.62 84 GLU A O 1
ATOM 631 N N . ARG A 1 85 ? 5.197 2.749 -23.908 1.00 98.56 85 ARG A N 1
ATOM 632 C CA . ARG A 1 85 ? 4.332 1.649 -23.445 1.00 98.56 85 ARG A CA 1
ATOM 633 C C . ARG A 1 85 ? 4.742 1.156 -22.056 1.00 98.56 85 ARG A C 1
ATOM 635 O O . ARG A 1 85 ? 3.873 0.905 -21.223 1.00 98.56 85 ARG A O 1
ATOM 642 N N . GLN A 1 86 ? 6.042 1.032 -21.787 1.00 98.50 86 GLN A N 1
ATOM 643 C CA . GLN A 1 86 ? 6.548 0.641 -20.467 1.00 98.50 86 GLN A CA 1
ATOM 644 C C . GLN A 1 86 ? 6.221 1.683 -19.392 1.00 98.50 86 GLN A C 1
ATOM 646 O O . GLN A 1 86 ? 5.793 1.301 -18.304 1.00 98.50 86 GLN A O 1
ATOM 651 N N . ALA A 1 87 ? 6.349 2.976 -19.702 1.00 98.44 87 ALA A N 1
ATOM 652 C CA . ALA A 1 87 ? 5.974 4.058 -18.793 1.00 98.44 87 ALA A CA 1
ATOM 653 C C . ALA A 1 87 ? 4.479 4.001 -18.435 1.00 98.44 87 ALA A C 1
ATOM 655 O O . ALA A 1 87 ? 4.131 3.990 -17.256 1.00 98.44 87 ALA A O 1
ATOM 656 N N . SER A 1 88 ? 3.599 3.828 -19.428 1.00 98.50 88 SER A N 1
ATOM 657 C CA . SER A 1 88 ? 2.153 3.680 -19.193 1.00 98.50 88 SER A CA 1
ATOM 658 C C . SER A 1 88 ? 1.810 2.458 -18.326 1.00 98.50 88 SER A C 1
ATOM 660 O O . SER A 1 88 ? 0.940 2.513 -17.452 1.00 98.50 88 SER A O 1
ATOM 662 N N . VAL A 1 89 ? 2.517 1.339 -18.520 1.00 98.62 89 VAL A N 1
ATOM 663 C CA . VAL A 1 89 ? 2.363 0.155 -17.662 1.00 98.62 89 VAL A CA 1
ATOM 664 C C . VAL A 1 89 ? 2.809 0.451 -16.230 1.00 98.62 89 VAL A C 1
ATOM 666 O O . VAL A 1 89 ? 2.110 0.053 -15.296 1.00 98.62 89 VAL A O 1
ATOM 669 N N . ALA A 1 90 ? 3.927 1.153 -16.042 1.00 98.31 90 ALA A N 1
ATOM 670 C CA . ALA A 1 90 ? 4.419 1.533 -14.720 1.00 98.31 90 ALA A CA 1
ATOM 671 C C . ALA A 1 90 ? 3.425 2.447 -13.985 1.00 98.31 90 ALA A C 1
ATOM 673 O O . ALA A 1 90 ? 3.086 2.174 -12.835 1.00 98.31 90 ALA A O 1
ATOM 674 N N . GLU A 1 91 ? 2.866 3.454 -14.659 1.00 98.56 91 GLU A N 1
ATOM 675 C CA . GLU A 1 91 ? 1.822 4.326 -14.096 1.00 98.56 91 GLU A CA 1
ATOM 676 C C . GLU A 1 91 ? 0.596 3.528 -13.639 1.00 98.56 91 GLU A C 1
ATOM 678 O O . GLU A 1 91 ? 0.076 3.718 -12.535 1.00 98.56 91 GLU A O 1
ATOM 683 N N . ARG A 1 92 ? 0.154 2.561 -14.453 1.00 98.50 92 ARG A N 1
ATOM 684 C CA . ARG A 1 92 ? -0.958 1.684 -14.079 1.00 98.50 92 ARG A CA 1
ATOM 685 C C . ARG A 1 92 ? -0.623 0.821 -12.863 1.00 98.50 92 ARG A C 1
ATOM 687 O O . ARG A 1 92 ? -1.501 0.609 -12.027 1.00 98.50 92 ARG A O 1
ATOM 694 N N . GLN A 1 93 ? 0.606 0.315 -12.753 1.00 98.38 93 GLN A N 1
ATOM 695 C CA . GLN A 1 93 ? 1.040 -0.456 -11.584 1.00 98.38 93 GLN A CA 1
ATOM 696 C C . GLN A 1 93 ? 1.042 0.398 -10.313 1.00 98.38 93 GLN A C 1
ATOM 698 O O . GLN A 1 93 ? 0.549 -0.066 -9.285 1.00 98.38 93 GLN A O 1
ATOM 703 N N . VAL A 1 94 ? 1.500 1.651 -10.394 1.00 98.50 94 VAL A N 1
ATOM 704 C CA . VAL A 1 94 ? 1.434 2.608 -9.278 1.00 98.50 94 VAL A CA 1
ATOM 705 C C . VAL A 1 94 ? -0.017 2.834 -8.845 1.00 98.50 94 VAL A C 1
ATOM 707 O O . VAL A 1 94 ? -0.331 2.649 -7.673 1.00 98.50 94 VAL A O 1
ATOM 710 N N . SER A 1 95 ? -0.936 3.090 -9.783 1.00 98.38 95 SER A N 1
ATOM 711 C CA . SER A 1 95 ? -2.363 3.272 -9.458 1.00 98.38 95 SER A CA 1
ATOM 712 C C . SER A 1 95 ? -2.997 2.038 -8.795 1.00 98.38 95 SER A C 1
ATOM 714 O O . SER A 1 95 ? -3.873 2.150 -7.933 1.00 98.38 95 SER A O 1
ATOM 716 N N . VAL A 1 96 ? -2.573 0.831 -9.184 1.00 98.56 96 VAL A N 1
ATOM 717 C CA . VAL A 1 96 ? -3.019 -0.411 -8.530 1.00 98.56 96 VAL A CA 1
ATOM 718 C C . VAL A 1 96 ? -2.467 -0.509 -7.109 1.00 98.56 96 VAL A C 1
ATOM 720 O O . VAL A 1 96 ? -3.225 -0.848 -6.200 1.00 98.56 96 VAL A O 1
ATOM 723 N N . ALA A 1 97 ? -1.187 -0.196 -6.906 1.00 98.31 97 ALA A N 1
ATOM 724 C CA . ALA A 1 97 ? -0.559 -0.210 -5.587 1.00 98.31 97 ALA A CA 1
ATOM 725 C C . ALA A 1 97 ? -1.223 0.793 -4.629 1.00 98.31 97 ALA A C 1
ATOM 727 O O . ALA A 1 97 ? -1.555 0.430 -3.504 1.00 98.31 97 ALA A O 1
ATOM 728 N N . GLU A 1 98 ? -1.522 2.008 -5.092 1.00 98.50 98 GLU A N 1
ATOM 729 C CA . GLU A 1 98 ? -2.254 3.018 -4.313 1.00 98.50 98 GLU A CA 1
ATOM 730 C C . GLU A 1 98 ? -3.615 2.493 -3.836 1.00 98.50 98 GLU A C 1
ATOM 732 O O . GLU A 1 98 ? -3.948 2.582 -2.654 1.00 98.50 98 GLU A O 1
ATOM 737 N N . LYS A 1 99 ? -4.383 1.850 -4.727 1.00 98.44 99 LYS A N 1
ATOM 738 C CA . LYS A 1 99 ? -5.672 1.237 -4.361 1.00 98.44 99 LYS A CA 1
ATOM 739 C C . LYS A 1 99 ? -5.520 0.111 -3.340 1.00 98.44 99 LYS A C 1
ATOM 741 O O . LYS A 1 99 ? -6.380 -0.035 -2.471 1.00 98.44 99 LYS A O 1
ATOM 746 N N . GLN A 1 100 ? -4.460 -0.692 -3.443 1.00 98.31 100 GLN A N 1
ATOM 747 C CA . GLN A 1 100 ? -4.174 -1.740 -2.460 1.00 98.31 100 GLN A CA 1
ATOM 748 C C . GLN A 1 100 ? -3.860 -1.143 -1.085 1.00 98.31 100 GLN A C 1
ATOM 750 O O . GLN A 1 100 ? -4.394 -1.631 -0.090 1.00 98.31 100 GLN A O 1
ATOM 755 N N . VAL A 1 101 ? -3.076 -0.062 -1.026 1.00 98.50 101 VAL A N 1
ATOM 756 C CA . VAL A 1 101 ? -2.786 0.655 0.226 1.00 98.50 101 VAL A CA 1
ATOM 757 C C . VAL A 1 101 ? -4.072 1.185 0.860 1.00 98.50 101 VAL A C 1
ATOM 759 O O . VAL A 1 101 ? -4.336 0.877 2.020 1.00 98.50 101 VAL A O 1
ATOM 762 N N . SER A 1 102 ? -4.941 1.860 0.098 1.00 98.31 102 SER A N 1
ATOM 763 C CA . SER A 1 102 ? -6.226 2.347 0.631 1.00 98.31 102 SER A CA 1
ATOM 764 C C . SER A 1 102 ? -7.132 1.222 1.154 1.00 98.31 102 SER A C 1
ATOM 766 O O . SER A 1 102 ? -7.879 1.402 2.119 1.00 98.31 102 SER A O 1
ATOM 768 N N . LEU A 1 103 ? -7.086 0.036 0.537 1.00 98.50 103 LEU A N 1
ATOM 769 C CA . LEU A 1 103 ? -7.829 -1.130 1.019 1.00 98.50 103 LEU A CA 1
ATOM 770 C C . LEU A 1 103 ? -7.248 -1.673 2.332 1.00 98.50 103 LEU A C 1
ATOM 772 O O . LEU A 1 103 ? -8.014 -2.015 3.236 1.00 98.50 103 LEU A O 1
ATOM 776 N N . ILE A 1 104 ? -5.920 -1.714 2.457 1.00 98.25 104 ILE A N 1
ATOM 777 C CA . ILE A 1 104 ? -5.233 -2.104 3.694 1.00 98.25 104 ILE A CA 1
ATOM 778 C C . ILE A 1 104 ? -5.582 -1.132 4.824 1.00 98.25 104 ILE A C 1
ATOM 780 O O . ILE A 1 104 ? -5.973 -1.581 5.898 1.00 98.25 104 ILE A O 1
ATOM 784 N N . GLU A 1 105 ? -5.535 0.178 4.581 1.00 98.31 105 GLU A N 1
ATOM 785 C CA . GLU A 1 105 ? -5.918 1.200 5.569 1.00 98.31 105 GLU A CA 1
ATOM 786 C C . GLU A 1 105 ? -7.351 0.991 6.073 1.00 98.31 105 GLU A C 1
ATOM 788 O O . GLU A 1 105 ? -7.612 0.987 7.279 1.00 98.31 105 GLU A O 1
ATOM 793 N N . ARG A 1 106 ? -8.292 0.723 5.158 1.00 98.31 106 ARG A N 1
ATOM 794 C CA . ARG A 1 106 ? -9.675 0.400 5.530 1.00 98.31 106 ARG A CA 1
ATOM 795 C C . ARG A 1 106 ? -9.759 -0.877 6.366 1.00 98.31 106 ARG A C 1
ATOM 797 O O . ARG A 1 106 ? -10.539 -0.929 7.317 1.00 98.31 106 ARG A O 1
ATOM 804 N N . GLN A 1 107 ? -8.995 -1.908 6.016 1.00 98.12 107 GLN A N 1
ATOM 805 C CA . GLN A 1 107 ? -8.986 -3.174 6.746 1.00 98.12 107 GLN A CA 1
ATOM 806 C C . GLN A 1 107 ? -8.413 -3.015 8.160 1.00 98.12 107 GLN A C 1
ATOM 808 O O . GLN A 1 107 ? -8.957 -3.604 9.099 1.00 98.12 107 GLN A O 1
ATOM 813 N N . VAL A 1 108 ? -7.377 -2.187 8.321 1.00 98.38 108 VAL A N 1
ATOM 814 C CA . VAL A 1 108 ? -6.811 -1.809 9.624 1.00 98.38 108 VAL A CA 1
ATOM 815 C C . VAL A 1 108 ? -7.859 -1.082 10.462 1.00 98.38 108 VAL A C 1
ATOM 817 O O . VAL A 1 108 ? -8.148 -1.521 11.572 1.00 98.38 108 VAL A O 1
ATOM 820 N N . ALA A 1 109 ? -8.537 -0.073 9.907 1.00 97.94 109 ALA A N 1
ATOM 821 C CA . ALA A 1 109 ? -9.587 0.654 10.625 1.00 97.94 109 ALA A CA 1
ATOM 822 C C . ALA A 1 109 ? -10.753 -0.256 11.070 1.00 97.94 109 ALA A C 1
ATOM 824 O O . ALA A 1 109 ? -11.337 -0.066 12.140 1.00 97.94 109 ALA A O 1
ATOM 825 N N . ILE A 1 110 ? -11.111 -1.265 10.267 1.00 97.94 110 ILE A N 1
ATOM 826 C CA . ILE A 1 110 ? -12.112 -2.275 10.650 1.00 97.94 110 ILE A CA 1
ATOM 827 C C . ILE A 1 110 ? -11.594 -3.144 11.800 1.00 97.94 110 ILE A C 1
ATOM 829 O O . ILE A 1 110 ? -12.333 -3.388 12.755 1.00 97.94 110 ILE A O 1
ATOM 833 N N . ALA A 1 111 ? -10.341 -3.598 11.731 1.00 97.62 111 ALA A N 1
ATOM 834 C CA . ALA A 1 111 ? -9.731 -4.415 12.776 1.00 97.62 111 ALA A CA 1
ATOM 835 C C . ALA A 1 111 ? -9.628 -3.655 14.109 1.00 97.62 111 ALA A C 1
ATOM 837 O O . ALA A 1 111 ? -9.984 -4.202 15.150 1.00 97.62 111 ALA A O 1
ATOM 838 N N . GLU A 1 112 ? -9.232 -2.382 14.079 1.00 97.75 112 GLU A N 1
ATOM 839 C CA . GLU A 1 112 ? -9.180 -1.507 15.256 1.00 97.75 112 GLU A CA 1
ATOM 840 C C . GLU A 1 112 ? -10.560 -1.326 15.894 1.00 97.75 112 GLU A C 1
ATOM 842 O O . GLU A 1 112 ? -10.710 -1.474 17.109 1.00 97.75 112 GLU A O 1
ATOM 847 N N . LYS A 1 113 ? -11.598 -1.086 15.082 1.00 97.12 113 LYS A N 1
ATOM 848 C CA . LYS A 1 113 ? -12.985 -1.035 15.572 1.00 97.12 113 LYS A CA 1
ATOM 849 C C . LYS A 1 113 ? -13.420 -2.363 16.183 1.00 97.12 113 LYS A C 1
ATOM 851 O O . LYS A 1 113 ? -14.026 -2.369 17.252 1.00 97.12 113 LYS A O 1
ATOM 856 N N . GLY A 1 114 ? -13.091 -3.484 15.542 1.00 96.44 114 GLY A N 1
ATOM 857 C CA . GLY A 1 114 ? -13.360 -4.820 16.074 1.00 96.44 114 GLY A CA 1
ATOM 858 C C . GLY A 1 114 ? -12.673 -5.055 17.420 1.00 96.44 114 GLY A C 1
ATOM 859 O O . GLY A 1 114 ? -13.294 -5.556 18.357 1.00 96.44 114 GLY A O 1
ATOM 860 N N . LEU A 1 115 ? -11.422 -4.616 17.556 1.00 95.50 115 LEU A N 1
ATOM 861 C CA . LEU A 1 115 ? -10.667 -4.691 18.802 1.00 95.50 115 LEU A CA 1
ATOM 862 C C . LEU A 1 115 ? -11.278 -3.804 19.896 1.00 95.50 115 LEU A C 1
ATOM 864 O O . LEU A 1 115 ? -11.361 -4.236 21.044 1.00 95.50 115 LEU A O 1
ATOM 868 N N . ALA A 1 116 ? -11.735 -2.596 19.561 1.00 93.69 116 ALA A N 1
ATOM 869 C CA . ALA A 1 116 ? -12.432 -1.720 20.501 1.00 93.69 116 ALA A CA 1
ATOM 870 C C . ALA A 1 116 ? -13.746 -2.348 20.995 1.00 93.69 116 ALA A C 1
ATOM 872 O O . ALA A 1 116 ? -13.988 -2.382 22.200 1.00 93.69 116 ALA A O 1
ATOM 873 N N . ILE A 1 117 ? -14.551 -2.923 20.093 1.00 93.19 117 ILE A N 1
ATOM 874 C CA . ILE A 1 117 ? -15.781 -3.652 20.449 1.00 93.19 117 ILE A CA 1
ATOM 875 C C . ILE A 1 117 ? -15.453 -4.840 21.350 1.00 93.19 117 ILE A C 1
ATOM 877 O O . ILE A 1 117 ? -16.106 -5.040 22.374 1.00 93.19 117 ILE A O 1
ATOM 881 N N . MET A 1 118 ? -14.426 -5.620 21.006 1.00 91.25 118 MET A N 1
ATOM 882 C CA . MET A 1 118 ? -14.003 -6.756 21.819 1.00 91.25 118 MET A CA 1
ATOM 883 C C . MET A 1 118 ? -13.577 -6.303 23.215 1.00 91.25 118 MET A C 1
ATOM 885 O O . MET A 1 118 ? -14.001 -6.915 24.184 1.00 91.25 118 MET A O 1
ATOM 889 N N . GLN A 1 119 ? -12.791 -5.229 23.335 1.00 87.50 119 GLN A N 1
ATOM 890 C CA . GLN A 1 119 ? -12.381 -4.664 24.625 1.00 87.50 119 GLN A CA 1
ATOM 891 C C . GLN A 1 119 ? -13.572 -4.165 25.449 1.00 87.50 119 GLN A C 1
ATOM 893 O O . GLN A 1 119 ? -13.656 -4.476 26.634 1.00 87.50 119 GLN A O 1
ATOM 898 N N . GLN A 1 120 ? -14.507 -3.442 24.831 1.00 85.94 120 GLN A N 1
ATOM 899 C CA . GLN A 1 120 ? -15.697 -2.917 25.508 1.00 85.94 120 GLN A CA 1
ATOM 900 C C . GLN A 1 120 ? -16.680 -4.012 25.932 1.00 85.94 120 GLN A C 1
ATOM 902 O O . GLN A 1 120 ? -17.343 -3.881 26.956 1.00 85.94 120 GLN A O 1
ATOM 907 N N . SER A 1 121 ? -16.771 -5.093 25.159 1.00 81.25 121 SER A N 1
ATOM 908 C CA . SER A 1 121 ? -17.633 -6.240 25.462 1.00 81.25 121 SER A CA 1
ATOM 909 C C . SER A 1 121 ? -16.977 -7.276 26.374 1.00 81.25 121 SER A C 1
ATOM 911 O O . SER A 1 121 ? -17.653 -8.229 26.765 1.00 81.25 121 SER A O 1
ATOM 913 N N . ARG A 1 122 ? -15.695 -7.112 26.755 1.00 79.44 122 ARG A N 1
ATOM 914 C CA . ARG A 1 122 ? -15.055 -8.028 27.708 1.00 79.44 122 ARG A CA 1
ATOM 915 C C . ARG A 1 122 ? -15.832 -8.007 29.024 1.00 79.44 122 ARG A C 1
ATOM 917 O O . ARG A 1 122 ? -15.944 -6.946 29.643 1.00 79.44 122 ARG A O 1
ATOM 924 N N . PRO A 1 123 ? -16.332 -9.163 29.494 1.00 78.31 123 PRO A N 1
ATOM 925 C CA . PRO A 1 123 ? -16.894 -9.253 30.829 1.00 78.31 123 PRO A CA 1
ATOM 926 C C . PRO A 1 123 ? -15.850 -8.788 31.845 1.00 78.31 123 PRO A C 1
ATOM 928 O O . PRO A 1 123 ? -14.705 -9.240 31.802 1.00 78.31 123 PRO A O 1
ATOM 931 N N . ARG A 1 124 ? -16.236 -7.896 32.765 1.00 77.50 124 ARG A N 1
ATOM 932 C CA . ARG A 1 124 ? -15.397 -7.592 33.927 1.00 77.50 124 ARG A CA 1
ATOM 933 C C . ARG A 1 124 ? -15.257 -8.879 34.739 1.00 77.50 124 ARG A C 1
ATOM 935 O O . ARG A 1 124 ? -16.254 -9.411 35.229 1.00 77.50 124 ARG A O 1
ATOM 942 N N . LEU A 1 125 ? -14.038 -9.405 34.796 1.00 82.44 125 LEU A N 1
ATOM 943 C CA . LEU A 1 125 ? -13.689 -10.544 35.632 1.00 82.44 125 LEU A CA 1
ATOM 944 C C . LEU A 1 125 ? -13.253 -9.993 36.984 1.00 82.44 125 LEU A C 1
ATOM 946 O O . LEU A 1 125 ? -12.337 -9.180 37.044 1.00 82.44 125 LEU A O 1
ATOM 950 N N . TYR A 1 126 ? -13.937 -10.424 38.037 1.00 86.81 126 TYR A N 1
ATOM 951 C CA . TYR A 1 126 ? -13.594 -10.090 39.413 1.00 86.81 126 TYR A CA 1
ATOM 952 C C . TYR A 1 126 ? -12.863 -11.285 40.013 1.00 86.81 126 TYR A C 1
ATOM 954 O O . TYR A 1 126 ? -13.395 -12.407 40.010 1.00 86.81 126 TYR A O 1
ATOM 962 N N . SER A 1 127 ? -11.636 -11.044 40.465 1.00 89.94 127 SER A N 1
ATOM 963 C CA . SER A 1 127 ? -10.810 -12.030 41.149 1.00 89.94 127 SER A CA 1
ATOM 964 C C . SER A 1 127 ? -11.387 -12.364 42.525 1.00 89.94 127 SER A C 1
ATOM 966 O O . SER A 1 127 ? -12.202 -11.627 43.080 1.00 89.94 127 SER A O 1
ATOM 968 N N . GLU A 1 128 ? -10.959 -13.488 43.093 1.00 91.62 128 GLU A N 1
ATOM 969 C CA . GLU A 1 128 ? -11.307 -13.860 44.469 1.00 91.62 128 GLU A CA 1
ATOM 970 C C . GLU A 1 128 ? -10.824 -12.814 45.489 1.00 91.62 128 GLU A C 1
ATOM 972 O O . GLU A 1 128 ? -11.525 -12.543 46.461 1.00 91.62 128 GLU A O 1
ATOM 977 N N . SER A 1 129 ? -9.686 -12.157 45.227 1.00 93.50 129 SER A N 1
ATOM 978 C CA . SER A 1 129 ? -9.204 -11.036 46.044 1.00 93.50 129 SER A CA 1
ATOM 979 C C . SER A 1 129 ? -10.156 -9.847 45.980 1.00 93.50 129 SER A C 1
ATOM 981 O O . SER A 1 129 ? -10.512 -9.317 47.024 1.00 93.50 129 SER A O 1
ATOM 983 N N . ASP A 1 130 ? -10.650 -9.484 44.788 1.00 93.81 130 ASP A N 1
ATOM 984 C CA . ASP A 1 130 ? -11.618 -8.384 44.644 1.00 93.81 130 ASP A CA 1
ATOM 985 C C . ASP A 1 130 ? -12.898 -8.668 45.444 1.00 93.81 130 ASP A C 1
ATOM 987 O O . ASP A 1 130 ? -13.480 -7.767 46.048 1.00 93.81 130 ASP A O 1
ATOM 991 N N . VAL A 1 131 ? -13.354 -9.930 45.453 1.00 94.75 131 VAL A N 1
ATOM 992 C CA . VAL A 1 131 ? -14.500 -10.368 46.270 1.00 94.75 131 VAL A CA 1
ATOM 993 C C . VAL A 1 131 ? -14.171 -10.208 47.743 1.00 94.75 131 VAL A C 1
ATOM 995 O O . VAL A 1 131 ? -14.970 -9.659 48.497 1.00 94.75 131 VAL A O 1
ATOM 998 N N . TRP A 1 132 ? -13.000 -10.673 48.164 1.00 94.81 132 TRP A N 1
ATOM 999 C CA . TRP A 1 132 ? -12.580 -10.573 49.549 1.00 94.81 132 TRP A CA 1
ATOM 1000 C C . TRP A 1 132 ? -12.518 -9.117 50.014 1.00 94.81 132 TRP A C 1
ATOM 1002 O O . TRP A 1 132 ? -13.088 -8.804 51.059 1.00 94.81 132 TRP A O 1
ATOM 1012 N N . ASP A 1 133 ? -11.900 -8.230 49.239 1.00 95.31 133 ASP A N 1
ATOM 1013 C CA . ASP A 1 133 ? -11.745 -6.808 49.556 1.00 95.31 133 ASP A CA 1
ATOM 1014 C C . ASP A 1 133 ? -13.097 -6.097 49.629 1.00 95.31 133 ASP A C 1
ATOM 1016 O O . ASP A 1 133 ? -13.383 -5.410 50.608 1.00 95.31 133 ASP A O 1
ATOM 1020 N N . MET A 1 134 ? -13.992 -6.368 48.678 1.00 95.25 134 MET A N 1
ATOM 1021 C CA . MET A 1 134 ? -15.356 -5.838 48.692 1.00 95.25 134 MET A CA 1
ATOM 1022 C C . MET A 1 134 ? -16.140 -6.288 49.933 1.00 95.25 134 MET A C 1
ATOM 1024 O O . MET A 1 134 ? -16.806 -5.469 50.558 1.00 95.25 134 MET A O 1
ATOM 1028 N N . LEU A 1 135 ? -16.020 -7.547 50.371 1.00 94.50 135 LEU A N 1
ATOM 1029 C CA . LEU A 1 135 ? -16.655 -7.993 51.622 1.00 94.50 135 LEU A CA 1
ATOM 1030 C C . LEU A 1 135 ? -16.039 -7.318 52.861 1.00 94.50 135 LEU A C 1
ATOM 1032 O O . LEU A 1 135 ? -16.748 -7.052 53.830 1.00 94.50 135 LEU A O 1
ATOM 1036 N N . SER A 1 136 ? -14.735 -7.020 52.819 1.00 93.38 136 SER A N 1
ATOM 1037 C CA . SER A 1 136 ? -14.021 -6.219 53.827 1.00 93.38 136 SER A CA 1
ATOM 1038 C C . SER A 1 136 ? -14.607 -4.809 53.938 1.00 93.38 136 SER A C 1
ATOM 1040 O O . SER A 1 136 ? -14.895 -4.348 55.040 1.00 93.38 136 SER A O 1
ATOM 1042 N N . GLU A 1 137 ? -14.803 -4.139 52.800 1.00 93.75 137 GLU A N 1
ATOM 1043 C CA . GLU A 1 137 ? -15.359 -2.782 52.718 1.00 93.75 137 GLU A C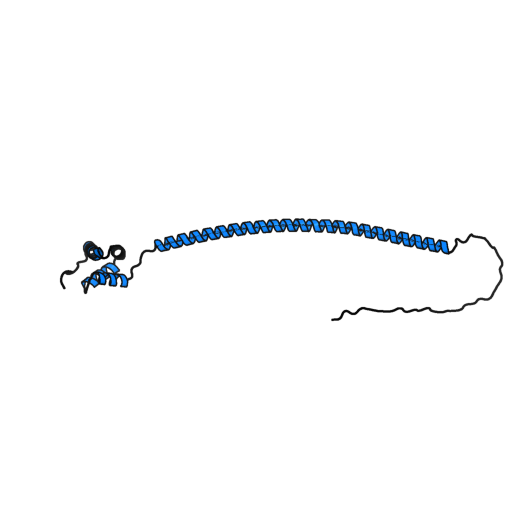A 1
ATOM 1044 C C . GLU A 1 137 ? -16.799 -2.707 53.235 1.00 93.75 137 GLU A C 1
ATOM 1046 O O . GLU A 1 137 ? -17.192 -1.705 53.826 1.00 93.75 137 GLU A O 1
ATOM 1051 N N . LEU A 1 138 ? -17.574 -3.783 53.070 1.00 91.62 138 LEU A N 1
ATOM 1052 C CA . LEU A 1 138 ? -18.933 -3.898 53.606 1.00 91.62 138 LEU A CA 1
ATOM 1053 C C . LEU A 1 138 ? -18.980 -4.157 55.121 1.00 91.62 138 LEU A C 1
ATOM 1055 O O . LEU A 1 138 ? -20.066 -4.290 55.683 1.00 91.62 138 LEU A O 1
ATOM 1059 N N . GLY A 1 139 ? -17.825 -4.244 55.788 1.00 90.88 139 GLY A N 1
ATOM 1060 C CA . GLY A 1 139 ? -17.735 -4.473 57.229 1.00 90.88 139 GLY A CA 1
ATOM 1061 C C . GLY A 1 139 ? -18.020 -5.916 57.651 1.00 90.88 139 GLY A C 1
ATOM 1062 O O . GLY A 1 139 ? -18.246 -6.173 58.832 1.00 90.88 139 GLY A O 1
ATOM 1063 N N . LEU A 1 140 ? -18.009 -6.875 56.716 1.00 88.44 140 LEU A N 1
ATOM 1064 C CA . LEU A 1 140 ? -18.257 -8.278 57.035 1.00 88.44 140 LEU A CA 1
ATOM 1065 C C . LEU A 1 140 ? -17.024 -8.914 57.684 1.00 88.44 140 LEU A C 1
ATOM 1067 O O . LEU A 1 140 ? -15.917 -8.889 57.136 1.00 88.44 140 LEU A O 1
ATOM 1071 N N . ILE A 1 141 ? -17.229 -9.558 58.833 1.00 89.19 141 ILE A N 1
ATOM 1072 C CA . ILE A 1 141 ? -16.173 -10.209 59.615 1.00 89.19 141 ILE A CA 1
ATOM 1073 C C . ILE A 1 141 ? -16.496 -11.679 59.917 1.00 89.19 141 ILE A C 1
ATOM 1075 O O . ILE A 1 141 ? -17.648 -12.116 59.886 1.00 89.19 141 ILE A O 1
ATOM 1079 N N . GLY A 1 142 ? -15.450 -12.462 60.195 1.00 88.69 142 GLY A N 1
ATOM 1080 C CA . GLY A 1 142 ? -15.558 -13.837 60.690 1.00 88.69 142 GLY A CA 1
ATOM 1081 C C . GLY A 1 142 ? -16.323 -14.802 59.773 1.00 88.69 142 GLY A C 1
ATOM 1082 O O . GLY A 1 142 ? -16.163 -14.795 58.552 1.00 88.69 142 GLY A O 1
ATOM 1083 N N . SER A 1 143 ? -17.150 -15.656 60.386 1.00 87.94 143 SER A N 1
ATOM 1084 C CA . SER A 1 143 ? -17.942 -16.693 59.696 1.00 87.94 143 SER A CA 1
ATOM 1085 C C . SER A 1 143 ? -18.866 -16.105 58.629 1.00 87.94 143 SER A C 1
ATOM 1087 O O . SER A 1 143 ? -19.005 -16.641 57.532 1.00 87.94 143 SER A O 1
ATOM 1089 N N . ALA A 1 144 ? -19.435 -14.944 58.934 1.00 85.94 144 ALA A N 1
ATOM 1090 C CA . ALA A 1 144 ? -20.382 -14.241 58.095 1.00 85.94 144 ALA A CA 1
ATOM 1091 C C . ALA A 1 144 ? -19.744 -13.832 56.751 1.00 85.94 144 ALA A C 1
ATOM 1093 O O . ALA A 1 144 ? -20.279 -14.109 55.677 1.00 85.94 144 ALA A O 1
ATOM 1094 N N . ARG A 1 145 ? -18.522 -13.285 56.806 1.00 91.06 145 ARG A N 1
ATOM 1095 C CA . ARG A 1 145 ? -17.709 -12.982 55.620 1.00 91.06 145 ARG A CA 1
ATOM 1096 C C . ARG A 1 145 ? -17.378 -14.233 54.808 1.00 91.06 145 ARG A C 1
ATOM 1098 O O . ARG A 1 145 ? -17.490 -14.202 53.586 1.00 91.06 145 ARG A O 1
ATOM 1105 N N . MET A 1 146 ? -16.986 -15.323 55.473 1.00 91.88 146 MET A N 1
ATOM 1106 C CA . MET A 1 146 ? -16.645 -16.585 54.804 1.00 91.88 146 MET A CA 1
ATOM 1107 C C . MET A 1 146 ? -17.834 -17.187 54.054 1.00 91.88 146 MET A C 1
ATOM 1109 O O . MET A 1 146 ? -17.668 -17.663 52.934 1.00 91.88 146 MET A O 1
ATOM 1113 N N . GLN A 1 147 ? -19.033 -17.132 54.635 1.00 90.25 147 GLN A N 1
ATOM 1114 C CA . GLN A 1 147 ? -20.257 -17.610 53.988 1.00 90.25 147 GLN A CA 1
ATOM 1115 C C . GLN A 1 147 ? -20.594 -16.789 52.739 1.00 90.25 147 GLN A C 1
ATOM 1117 O O . GLN A 1 147 ? -20.908 -17.359 51.694 1.00 90.25 147 GLN A O 1
ATOM 1122 N N . CYS A 1 148 ? -20.476 -15.461 52.818 1.00 92.38 148 CYS A N 1
ATOM 1123 C CA . CYS A 1 148 ? -20.664 -14.583 51.666 1.00 92.38 148 CYS A CA 1
ATOM 1124 C C . CYS A 1 148 ? -19.606 -14.806 50.578 1.00 92.38 148 CYS A C 1
ATOM 1126 O O . CYS A 1 148 ? -19.943 -14.851 49.396 1.00 92.38 148 CYS A O 1
ATOM 1128 N N . TYR A 1 149 ? -18.341 -14.972 50.971 1.00 94.12 149 TYR A N 1
ATOM 1129 C CA . TYR A 1 149 ? -17.240 -15.272 50.058 1.00 94.12 149 TYR A CA 1
ATOM 1130 C C . TYR A 1 149 ? -17.492 -16.575 49.299 1.00 94.12 149 TYR A C 1
ATOM 1132 O O . TYR A 1 149 ? -17.514 -16.569 48.071 1.00 94.12 149 TYR A O 1
ATOM 1140 N N . GLN A 1 150 ? -17.776 -17.662 50.023 1.00 93.56 150 GLN A N 1
ATOM 1141 C CA . GLN A 1 150 ? -18.047 -18.970 49.430 1.00 93.56 150 GLN A CA 1
ATOM 1142 C C . GLN A 1 150 ? -19.234 -18.902 48.463 1.00 93.56 150 GLN A C 1
ATOM 1144 O O . GLN A 1 150 ? -19.128 -19.347 47.322 1.00 93.56 150 GLN A O 1
ATOM 1149 N N . PHE A 1 151 ? -20.333 -18.265 48.880 1.00 94.06 151 PHE A N 1
ATOM 1150 C CA . PHE A 1 151 ? -21.512 -18.084 48.037 1.00 94.06 151 PHE A CA 1
ATOM 1151 C C . PHE A 1 151 ? -21.190 -17.342 46.732 1.00 94.06 151 PHE A C 1
ATOM 1153 O O . PHE A 1 151 ? -21.630 -17.766 45.664 1.00 94.06 151 PHE A O 1
ATOM 1160 N N . LEU A 1 152 ? -20.428 -16.246 46.789 1.00 93.31 152 LEU A N 1
ATOM 1161 C CA . LEU A 1 152 ? -20.081 -15.462 45.600 1.00 93.31 152 LEU A CA 1
ATOM 1162 C C . LEU A 1 152 ? -19.079 -16.180 44.688 1.00 93.31 152 LEU A C 1
ATOM 1164 O O . LEU A 1 152 ? -19.199 -16.059 43.467 1.00 93.31 152 LEU A O 1
ATOM 1168 N N . CYS A 1 153 ? -18.137 -16.942 45.245 1.00 91.50 153 CYS A N 1
ATOM 1169 C CA . CYS A 1 153 ? -17.209 -17.768 44.468 1.00 91.50 153 CYS A CA 1
ATOM 1170 C C . CYS A 1 153 ? -17.929 -18.920 43.752 1.00 91.50 153 CYS A C 1
ATOM 1172 O O . CYS A 1 153 ? -17.621 -19.214 42.600 1.00 91.50 153 CYS A O 1
ATOM 1174 N N . GLU A 1 154 ? -18.940 -19.521 44.384 1.00 92.06 154 GLU A N 1
ATOM 1175 C CA . GLU A 1 154 ? -19.774 -20.563 43.769 1.00 92.06 154 GLU A CA 1
ATOM 1176 C C . GLU A 1 154 ? -20.786 -20.001 42.751 1.00 92.06 154 GLU A C 1
ATOM 1178 O O . GLU A 1 154 ? -21.244 -20.722 41.864 1.00 92.06 154 GLU A O 1
ATOM 1183 N N . ASN A 1 155 ? -21.127 -18.708 42.839 1.00 91.31 155 ASN A N 1
ATOM 1184 C CA . ASN A 1 155 ? -22.158 -18.072 42.015 1.00 91.31 155 ASN A CA 1
ATOM 1185 C C . ASN A 1 155 ? -21.617 -16.897 41.182 1.00 91.31 155 ASN A C 1
ATOM 1187 O O . ASN A 1 155 ? -21.907 -15.727 41.448 1.00 91.31 155 ASN A O 1
ATOM 1191 N N . GLU A 1 156 ? -20.936 -17.206 40.074 1.00 88.38 156 GLU A N 1
ATOM 1192 C CA . GLU A 1 156 ? -20.368 -16.224 39.127 1.00 88.38 156 GLU A CA 1
ATOM 1193 C C . GLU A 1 156 ? -21.359 -15.162 38.616 1.00 88.38 156 GLU A C 1
ATOM 1195 O O . GLU A 1 156 ? -21.000 -14.009 38.356 1.00 88.38 156 GLU A O 1
ATOM 1200 N N . GLN A 1 157 ? -22.633 -15.525 38.448 1.00 89.56 157 GLN A N 1
ATOM 1201 C CA . GLN A 1 157 ? -23.665 -14.572 38.039 1.00 89.56 157 GLN A CA 1
ATOM 1202 C C . GLN A 1 157 ? -23.968 -13.557 39.149 1.00 89.56 157 GLN A C 1
ATOM 1204 O O . GLN A 1 157 ? -24.083 -12.364 38.870 1.00 89.56 157 GLN A O 1
ATOM 1209 N N . LYS A 1 158 ? -24.082 -14.014 40.402 1.00 91.62 158 LYS A N 1
ATOM 1210 C CA . LYS A 1 158 ? -24.343 -13.148 41.560 1.00 91.62 158 LYS A CA 1
ATOM 1211 C C . LYS A 1 158 ? -23.129 -12.298 41.904 1.00 91.62 158 LYS A C 1
ATOM 1213 O O . LYS A 1 158 ? -23.304 -11.115 42.177 1.00 91.62 158 LYS A O 1
ATOM 1218 N N . LYS A 1 159 ? -21.919 -12.844 41.743 1.00 92.00 159 LYS A N 1
ATOM 1219 C CA . LYS A 1 159 ? -20.669 -12.077 41.781 1.00 92.00 159 LYS A CA 1
ATOM 1220 C C . LYS A 1 159 ? -20.693 -10.920 40.782 1.00 92.00 159 LYS A C 1
ATOM 1222 O O . LYS A 1 159 ? -20.549 -9.769 41.167 1.00 92.00 159 LYS A O 1
ATOM 1227 N N . ARG A 1 160 ? -20.971 -11.170 39.500 1.00 90.31 160 ARG A N 1
ATOM 1228 C CA . ARG A 1 160 ? -21.047 -10.074 38.512 1.00 90.31 160 ARG A CA 1
ATOM 1229 C C . ARG A 1 160 ? -22.146 -9.053 38.822 1.00 90.31 160 ARG A C 1
ATOM 1231 O O . ARG A 1 160 ? -21.933 -7.865 38.604 1.00 90.31 160 ARG A O 1
ATOM 1238 N N . GLN A 1 161 ? -23.293 -9.496 39.342 1.00 91.38 161 GLN A N 1
ATOM 1239 C CA . GLN A 1 161 ? -24.376 -8.595 39.749 1.00 91.38 161 GLN A CA 1
ATOM 1240 C C . GLN A 1 161 ? -23.969 -7.705 40.931 1.00 91.38 161 GLN A C 1
ATOM 1242 O O . GLN A 1 161 ? -24.193 -6.501 40.859 1.00 91.38 161 GLN A O 1
ATOM 1247 N N . ILE A 1 162 ? -23.334 -8.255 41.975 1.00 93.44 162 ILE A N 1
ATOM 1248 C CA . ILE A 1 162 ? -22.997 -7.492 43.187 1.00 93.44 162 ILE A CA 1
ATOM 1249 C C . ILE A 1 162 ? -21.988 -6.373 42.906 1.00 93.44 162 ILE A C 1
ATOM 1251 O O . ILE A 1 162 ? -22.151 -5.258 43.394 1.00 93.44 162 ILE A O 1
ATOM 1255 N N . PHE A 1 163 ? -21.004 -6.618 42.037 1.00 91.25 163 PHE A N 1
ATOM 1256 C CA . PHE A 1 163 ? -20.033 -5.592 41.645 1.00 91.25 163 PHE A CA 1
ATOM 1257 C C . PHE A 1 163 ? -20.595 -4.512 40.710 1.00 91.25 163 PHE A C 1
ATOM 1259 O O . PHE A 1 163 ? -19.973 -3.461 40.553 1.00 91.25 163 PHE A O 1
ATOM 1266 N N . GLY A 1 164 ? -21.755 -4.748 40.092 1.00 89.31 164 GLY A N 1
ATOM 1267 C CA . GLY A 1 164 ? -22.481 -3.737 39.321 1.00 89.31 164 GLY A CA 1
ATOM 1268 C C . GLY A 1 164 ? -23.338 -2.803 40.182 1.00 89.31 164 GLY A C 1
ATOM 1269 O O . GLY A 1 164 ? -23.811 -1.787 39.678 1.00 89.31 164 GLY A O 1
ATOM 1270 N N . ILE A 1 165 ? -23.546 -3.134 41.459 1.00 93.00 165 ILE A N 1
ATOM 1271 C CA . ILE A 1 165 ? -24.384 -2.371 42.390 1.00 93.00 165 ILE A CA 1
ATOM 1272 C C . ILE A 1 165 ? -23.521 -1.312 43.109 1.00 93.00 165 ILE A C 1
ATOM 1274 O O . ILE A 1 165 ? -22.369 -1.609 43.461 1.00 93.00 165 ILE A O 1
ATOM 1278 N N . PRO A 1 166 ? -24.031 -0.081 43.324 1.00 92.62 166 PRO A N 1
ATOM 1279 C CA . PRO A 1 166 ? -23.335 0.950 44.099 1.00 92.62 166 PRO A CA 1
ATOM 1280 C C . PRO A 1 166 ? -22.944 0.459 45.504 1.00 92.62 166 PRO A C 1
ATOM 1282 O O . PRO A 1 166 ? -23.749 -0.254 46.110 1.00 92.62 166 PRO A O 1
ATOM 1285 N N . PRO A 1 167 ? -21.741 0.792 46.026 1.00 90.62 167 PRO A N 1
ATOM 1286 C CA . PRO A 1 167 ? -21.216 0.259 47.290 1.00 90.62 167 PRO A CA 1
ATOM 1287 C C . PRO A 1 167 ? -22.208 0.290 48.457 1.00 90.62 167 PRO A C 1
ATOM 1289 O O . PRO A 1 167 ? -22.347 -0.702 49.168 1.00 90.62 167 PRO A O 1
ATOM 1292 N N . GLU A 1 168 ? -22.955 1.383 48.589 1.00 91.75 168 GLU A N 1
ATOM 1293 C CA . GLU A 1 168 ? -23.951 1.617 49.634 1.00 91.75 168 GLU A CA 1
ATOM 1294 C C . GLU A 1 168 ? -25.133 0.635 49.612 1.00 91.75 168 GLU A C 1
ATOM 1296 O O . GLU A 1 168 ? -25.751 0.407 50.645 1.00 91.75 168 GLU A O 1
ATOM 1301 N N . MET A 1 169 ? -25.430 0.015 48.464 1.00 94.25 169 MET A N 1
ATOM 1302 C CA . MET A 1 169 ? -26.527 -0.951 48.308 1.00 94.25 169 MET A CA 1
ATOM 1303 C C . MET A 1 169 ? -26.049 -2.403 48.193 1.00 94.25 169 MET A C 1
ATOM 1305 O O . MET A 1 169 ? -26.865 -3.324 48.100 1.00 94.25 169 MET A O 1
ATOM 1309 N N . ARG A 1 170 ? -24.731 -2.645 48.166 1.00 94.94 170 ARG A N 1
ATOM 1310 C CA . ARG A 1 170 ? -24.187 -3.998 47.967 1.00 94.94 170 ARG A CA 1
ATOM 1311 C C . ARG A 1 170 ? -24.520 -4.928 49.125 1.00 94.94 170 ARG A C 1
ATOM 1313 O O . ARG A 1 170 ? -24.813 -6.090 48.876 1.00 94.94 170 ARG A O 1
ATOM 1320 N N . LEU A 1 171 ? -24.498 -4.443 50.366 1.00 92.81 171 LEU A N 1
ATOM 1321 C CA . LEU A 1 171 ? -24.790 -5.286 51.525 1.00 92.81 171 LEU A CA 1
ATOM 1322 C C . LEU A 1 171 ? -26.229 -5.828 51.458 1.00 92.81 171 LEU A C 1
ATOM 1324 O O . LEU A 1 171 ? -26.428 -7.042 51.480 1.00 92.81 171 LEU A O 1
ATOM 1328 N N . ASP A 1 172 ? -27.213 -4.953 51.247 1.00 92.56 172 ASP A N 1
ATOM 1329 C CA . ASP A 1 172 ? -28.628 -5.328 51.110 1.00 92.56 172 ASP A CA 1
ATOM 1330 C C . ASP A 1 172 ? -28.871 -6.285 49.936 1.00 92.56 172 ASP A C 1
ATOM 1332 O O . ASP A 1 172 ? -29.587 -7.284 50.057 1.00 92.56 172 ASP A O 1
ATOM 1336 N N . ALA A 1 173 ? -28.236 -6.023 48.792 1.00 93.94 173 ALA A N 1
ATOM 1337 C CA . ALA A 1 173 ? -28.330 -6.897 47.630 1.00 93.94 173 ALA A CA 1
ATOM 1338 C C . ALA A 1 173 ? -27.722 -8.286 47.888 1.00 93.94 173 ALA A C 1
ATOM 1340 O O . ALA A 1 173 ? -28.270 -9.293 47.431 1.00 93.94 173 ALA A O 1
ATOM 1341 N N . LEU A 1 174 ? -26.618 -8.357 48.637 1.00 93.94 174 LEU A N 1
ATOM 1342 C CA . LEU A 1 174 ? -25.963 -9.609 49.006 1.00 93.94 174 LEU A CA 1
ATOM 1343 C C . LEU A 1 174 ? -26.861 -10.452 49.917 1.00 93.94 174 LEU A C 1
ATOM 1345 O O . LEU A 1 174 ? -27.060 -11.638 49.638 1.00 93.94 174 LEU A O 1
ATOM 1349 N N . PHE A 1 175 ? -27.470 -9.831 50.931 1.00 90.81 175 PHE A N 1
ATOM 1350 C CA . PHE A 1 175 ? -28.479 -10.477 51.774 1.00 90.81 175 PHE A CA 1
ATOM 1351 C C . PHE A 1 175 ? -29.638 -11.010 50.933 1.00 90.81 175 PHE A C 1
ATOM 1353 O O . PHE A 1 175 ? -29.959 -12.197 51.005 1.00 90.81 175 PHE A O 1
ATOM 1360 N N . HIS A 1 176 ? -30.208 -10.176 50.058 1.00 93.50 176 HIS A N 1
ATOM 1361 C CA . HIS A 1 176 ? -31.300 -10.595 49.182 1.00 93.50 176 HIS A CA 1
ATOM 1362 C C . HIS A 1 176 ? -30.900 -11.783 48.290 1.00 93.50 176 HIS A C 1
ATOM 1364 O O . HIS A 1 176 ? -31.700 -12.698 48.075 1.00 93.50 176 HIS A O 1
ATOM 1370 N N . PHE A 1 177 ? -29.681 -11.801 47.747 1.00 93.94 177 PHE A N 1
ATOM 1371 C CA . PHE A 1 177 ? -29.207 -12.912 46.918 1.00 93.94 177 PHE A CA 1
ATOM 1372 C C . PHE A 1 177 ? -29.079 -14.214 47.702 1.00 93.94 177 PHE A C 1
ATOM 1374 O O . PHE A 1 177 ? -29.528 -15.251 47.213 1.00 93.94 177 PHE A O 1
ATOM 1381 N N . MET A 1 178 ? -28.507 -14.163 48.903 1.00 90.94 178 MET A N 1
ATOM 1382 C CA . MET A 1 178 ? -28.309 -15.345 49.740 1.00 90.94 178 MET A CA 1
ATOM 1383 C C . MET A 1 178 ? -29.637 -15.892 50.276 1.00 90.94 178 MET A C 1
ATOM 1385 O O . MET A 1 178 ? -29.866 -17.101 50.217 1.00 90.94 178 MET A O 1
ATOM 1389 N N . THR A 1 179 ? -30.557 -15.019 50.701 1.00 88.69 179 THR A N 1
ATOM 1390 C CA . THR A 1 179 ? -31.902 -15.420 51.139 1.00 88.69 179 THR A CA 1
ATOM 1391 C C . THR A 1 179 ? -32.704 -16.043 49.998 1.00 88.69 179 THR A C 1
ATOM 1393 O O . THR A 1 179 ? -33.322 -17.089 50.189 1.00 88.69 179 THR A O 1
ATOM 1396 N N . ALA A 1 180 ? -32.652 -15.466 48.791 1.00 87.75 180 ALA A N 1
ATOM 1397 C CA . ALA A 1 180 ? -33.321 -16.031 47.615 1.00 87.75 180 ALA A CA 1
ATOM 1398 C C . ALA A 1 180 ? -32.742 -17.395 47.194 1.00 87.75 180 ALA A C 1
ATOM 1400 O O . ALA A 1 180 ? -33.461 -18.220 46.637 1.00 87.75 180 ALA A O 1
ATOM 1401 N N . ALA A 1 181 ? -31.460 -17.643 47.475 1.00 85.44 181 ALA A N 1
ATOM 1402 C CA . ALA A 1 181 ? -30.797 -18.924 47.238 1.00 85.44 181 ALA A CA 1
ATOM 1403 C C . ALA A 1 181 ? -31.017 -19.952 48.368 1.00 85.44 181 ALA A C 1
ATOM 1405 O O . ALA A 1 181 ? -30.501 -21.064 48.291 1.00 85.44 181 ALA A O 1
ATOM 1406 N N . GLY A 1 182 ? -31.767 -19.602 49.421 1.00 79.75 182 GLY A N 1
ATOM 1407 C CA . GLY A 1 182 ? -32.023 -20.485 50.562 1.00 79.75 182 GLY A CA 1
ATOM 1408 C C . GLY A 1 182 ? -30.815 -20.692 51.482 1.00 79.75 182 GLY A C 1
ATOM 1409 O O . GLY A 1 182 ? -30.835 -21.594 52.322 1.00 79.75 182 GLY A O 1
ATOM 1410 N N . VAL A 1 183 ? -29.769 -19.867 51.354 1.00 77.12 183 VAL A N 1
ATOM 1411 C CA . VAL A 1 183 ? -28.599 -19.915 52.235 1.00 77.12 183 VAL A CA 1
ATOM 1412 C C . VAL A 1 183 ? -29.005 -19.347 53.590 1.00 77.12 183 VAL A C 1
ATOM 1414 O O . VAL A 1 183 ? -29.363 -18.174 53.713 1.00 77.12 183 VAL A O 1
ATOM 1417 N N . ARG A 1 184 ? -28.975 -20.191 54.625 1.00 64.38 184 ARG A N 1
ATOM 1418 C CA . ARG A 1 184 ? -29.246 -19.768 56.000 1.00 64.38 184 ARG A CA 1
ATOM 1419 C C . ARG A 1 184 ? -28.041 -18.992 56.519 1.00 64.38 184 ARG A C 1
ATOM 1421 O O . ARG A 1 184 ? -27.059 -19.596 56.939 1.00 64.38 184 ARG A O 1
ATOM 1428 N N . LEU A 1 185 ? -28.126 -17.665 56.483 1.00 60.50 185 LEU A N 1
ATOM 1429 C CA . LEU A 1 185 ? -27.216 -16.820 57.245 1.00 60.50 185 LEU A CA 1
ATOM 1430 C C . LEU A 1 185 ? -27.465 -17.088 58.728 1.00 60.50 185 LEU A C 1
ATOM 1432 O O . LEU A 1 185 ? -28.526 -16.753 59.250 1.00 60.50 185 LEU A O 1
ATOM 1436 N N . GLY A 1 186 ? -26.509 -17.736 59.388 1.00 57.69 186 GLY A N 1
ATOM 1437 C CA . GLY A 1 186 ? -26.498 -17.793 60.844 1.00 57.69 186 GLY A CA 1
ATOM 1438 C C . GLY A 1 186 ? -26.319 -16.377 61.382 1.00 57.69 186 GLY A C 1
ATOM 1439 O O . GLY A 1 186 ? -25.386 -15.700 60.957 1.00 57.69 186 GLY A O 1
ATOM 1440 N N . ASP A 1 187 ? -27.253 -15.951 62.237 1.00 50.81 187 ASP A N 1
ATOM 1441 C CA . ASP A 1 187 ? -27.317 -14.704 63.012 1.00 50.81 187 ASP A CA 1
ATOM 1442 C C . ASP A 1 187 ? -26.253 -13.654 62.662 1.00 50.81 187 ASP A C 1
ATOM 1444 O O . ASP A 1 187 ? -25.247 -13.470 63.342 1.00 50.81 187 ASP A O 1
ATOM 1448 N N . MET A 1 188 ? -26.508 -12.935 61.570 1.00 53.59 188 MET A N 1
ATOM 1449 C CA . MET A 1 188 ? -25.694 -11.814 61.103 1.00 53.59 188 MET A CA 1
ATOM 1450 C C . MET A 1 188 ? -26.155 -10.496 61.747 1.00 53.59 188 MET A C 1
ATOM 1452 O O . MET A 1 188 ? -26.355 -9.505 61.060 1.00 53.59 188 MET A O 1
ATOM 1456 N N . VAL A 1 189 ? -26.381 -10.473 63.061 1.00 49.78 189 VAL A N 1
ATOM 1457 C CA . VAL A 1 189 ? -26.606 -9.237 63.828 1.00 49.78 189 VAL A CA 1
ATOM 1458 C C . VAL A 1 189 ? -26.054 -9.469 65.237 1.00 49.78 189 VAL A C 1
ATOM 1460 O O . VAL A 1 189 ? -26.592 -10.302 65.955 1.00 49.78 189 VAL A O 1
ATOM 1463 N N . LEU A 1 190 ? -25.022 -8.697 65.612 1.00 44.22 190 LEU A N 1
ATOM 1464 C CA . LEU A 1 190 ? -24.354 -8.578 66.930 1.00 44.22 190 LEU A CA 1
ATOM 1465 C C . LEU A 1 190 ? -23.014 -9.319 67.095 1.00 44.22 190 LEU A C 1
ATOM 1467 O O . LEU A 1 190 ? -22.933 -10.391 67.693 1.00 44.22 190 LEU A O 1
ATOM 1471 N N . SER A 1 191 ? -21.930 -8.651 66.696 1.00 38.69 191 SER A N 1
ATOM 1472 C CA . SER A 1 191 ? -20.772 -8.368 67.567 1.00 38.69 191 SER A CA 1
ATOM 1473 C C . SER A 1 191 ? -19.995 -7.181 67.018 1.00 38.69 191 SER A C 1
ATOM 1475 O O . SER A 1 191 ? -19.787 -7.154 65.785 1.00 38.69 191 SER A O 1
#

Foldseek 3Di:
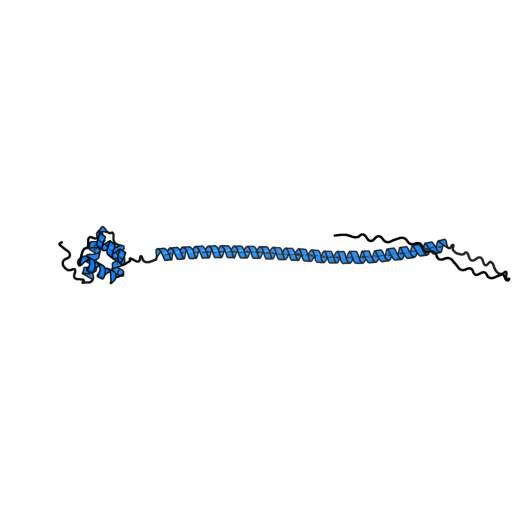DDDDDDDDDDDDDDDDDDDDDDDDDDDDDDPPDDPDPPPVVVVVVVVVVVVVVVVVVVVVVVVVVVVVVVVVVVVVVVVVVVVVVVVVVVVVVVVVVVVVVVVVVVVVVVVVVVVVVVVVPDQPDQDLVNLLVLLVLVVDDDPLSVLLSVVCVVPVPLVSVLVVDDSVCSVVSSVVVCVVVVNDRDPPDDD

Organism: Arachis duranensis (NCBI:txid130453)